Protein AF-A0A0B5ASV5-F1 (afdb_monomer_lite)

InterPro domains:
  IPR011004 Trimeric LpxA-like superfamily [SSF51161] (29-147)

Structure (mmCIF, N/CA/C/O backbone):
data_AF-A0A0B5ASV5-F1
#
_entry.id   AF-A0A0B5ASV5-F1
#
loop_
_atom_site.group_PDB
_atom_site.id
_atom_site.type_symbol
_atom_site.label_atom_id
_atom_site.label_alt_id
_atom_site.label_comp_id
_atom_site.label_asym_id
_atom_site.label_entity_id
_atom_site.label_seq_id
_atom_site.pdbx_PDB_ins_code
_atom_site.Cartn_x
_atom_site.Cartn_y
_atom_site.Cartn_z
_atom_site.occupancy
_atom_site.B_iso_or_equiv
_atom_site.auth_seq_id
_atom_site.auth_comp_id
_atom_site.auth_asym_id
_atom_site.auth_atom_id
_atom_site.pdbx_PDB_model_num
ATOM 1 N N . MET A 1 1 ? 16.468 15.995 -24.382 1.00 80.38 1 MET A N 1
ATOM 2 C CA . MET A 1 1 ? 17.627 15.089 -24.549 1.00 80.38 1 MET A CA 1
ATOM 3 C C . MET A 1 1 ? 17.228 13.724 -24.002 1.00 80.38 1 MET A C 1
ATOM 5 O O . MET A 1 1 ? 16.651 13.707 -22.920 1.00 80.38 1 MET A O 1
ATOM 9 N N . LYS A 1 2 ? 17.444 12.627 -24.742 1.00 93.19 2 LYS A N 1
ATOM 10 C CA . LYS A 1 2 ? 17.124 11.269 -24.258 1.00 93.19 2 LYS A CA 1
ATOM 11 C C . LYS A 1 2 ? 18.057 10.885 -23.096 1.00 93.19 2 LYS A C 1
ATOM 13 O O . LYS A 1 2 ? 19.179 11.387 -23.031 1.00 93.19 2 LYS A O 1
ATOM 18 N N . LYS A 1 3 ? 17.589 10.041 -22.172 1.00 96.31 3 LYS A N 1
ATOM 19 C CA . LYS A 1 3 ? 18.399 9.476 -21.076 1.00 96.31 3 LYS A CA 1
ATOM 20 C C . LYS A 1 3 ? 18.746 8.004 -21.289 1.00 96.31 3 LYS A C 1
ATOM 22 O O . LYS A 1 3 ? 19.754 7.554 -20.755 1.00 96.31 3 LYS A O 1
ATOM 27 N N . TYR A 1 4 ? 17.967 7.297 -22.105 1.00 98.25 4 TYR A N 1
ATOM 28 C CA . TYR A 1 4 ? 18.215 5.905 -22.463 1.00 98.25 4 TYR A CA 1
ATOM 29 C C . TYR A 1 4 ? 17.832 5.614 -23.920 1.00 98.25 4 TYR A C 1
ATOM 31 O O . TYR A 1 4 ? 17.105 6.390 -24.553 1.00 98.25 4 TYR A O 1
ATOM 39 N N . VAL A 1 5 ? 18.310 4.481 -24.433 1.00 98.25 5 VAL A N 1
ATOM 40 C CA . VAL A 1 5 ? 17.930 3.888 -25.723 1.00 98.25 5 VAL A CA 1
ATOM 41 C C . VAL A 1 5 ? 17.412 2.463 -25.529 1.00 98.25 5 VAL A C 1
ATOM 43 O O . VAL A 1 5 ? 17.704 1.822 -24.520 1.00 98.25 5 VAL A O 1
ATOM 46 N N . LEU A 1 6 ? 16.629 1.982 -26.493 1.00 98.44 6 LEU A N 1
ATOM 47 C CA . LEU A 1 6 ? 16.214 0.583 -26.577 1.00 98.44 6 LEU A CA 1
ATOM 48 C C . LEU A 1 6 ? 17.322 -0.217 -27.268 1.00 98.44 6 LEU A C 1
ATOM 50 O O . LEU A 1 6 ? 17.782 0.177 -28.339 1.00 98.44 6 LEU A O 1
ATOM 54 N N . THR A 1 7 ? 17.756 -1.315 -26.657 1.00 98.44 7 THR A N 1
ATOM 55 C CA . THR A 1 7 ? 18.823 -2.174 -27.196 1.00 98.44 7 THR A CA 1
ATOM 56 C C . THR A 1 7 ? 18.290 -3.155 -28.248 1.00 98.44 7 THR A C 1
ATOM 58 O O . THR A 1 7 ? 17.108 -3.141 -28.598 1.00 98.44 7 THR A O 1
ATOM 61 N N . GLU A 1 8 ? 19.145 -4.051 -28.744 1.00 97.81 8 GLU A N 1
ATOM 62 C CA . GLU A 1 8 ? 18.756 -5.220 -29.548 1.00 97.81 8 GLU A CA 1
ATOM 63 C C . GLU A 1 8 ? 18.333 -6.424 -28.692 1.00 97.81 8 GLU A C 1
ATOM 65 O O . GLU A 1 8 ? 17.722 -7.360 -29.206 1.00 97.81 8 GLU A O 1
ATOM 70 N N . ASN A 1 9 ? 18.567 -6.381 -27.377 1.00 98.38 9 ASN A N 1
ATOM 71 C CA . ASN A 1 9 ? 18.199 -7.465 -26.475 1.00 98.38 9 ASN A CA 1
ATOM 72 C C . ASN A 1 9 ? 16.675 -7.591 -26.411 1.00 98.38 9 ASN A C 1
ATOM 74 O O . ASN A 1 9 ? 15.949 -6.600 -26.265 1.00 98.38 9 ASN A O 1
ATOM 78 N N . ARG A 1 10 ? 16.180 -8.823 -26.543 1.00 97.75 10 ARG A N 1
ATOM 79 C CA . ARG A 1 10 ? 14.755 -9.157 -26.484 1.00 97.75 10 ARG A CA 1
ATOM 80 C C . ARG A 1 10 ? 14.531 -10.266 -25.472 1.00 97.75 10 ARG A C 1
ATOM 82 O O . ARG A 1 10 ? 15.328 -11.197 -25.385 1.00 97.75 10 ARG A O 1
ATOM 89 N N . LYS A 1 11 ? 13.418 -10.188 -24.754 1.00 96.06 11 LYS A N 1
ATOM 90 C CA . LYS A 1 11 ? 12.941 -11.251 -23.870 1.00 96.06 11 LYS A CA 1
ATOM 91 C C . LYS A 1 11 ? 11.463 -11.484 -24.145 1.00 96.06 11 LYS A C 1
ATOM 93 O O . LYS A 1 11 ? 10.702 -10.525 -24.235 1.00 96.06 11 LYS A O 1
ATOM 98 N N . VAL A 1 12 ? 11.074 -12.744 -24.312 1.00 95.06 12 VAL A N 1
ATOM 99 C CA . VAL A 1 12 ? 9.670 -13.140 -24.472 1.00 95.06 12 VAL A CA 1
ATOM 100 C C . VAL A 1 12 ? 9.187 -13.726 -23.156 1.00 95.06 12 VAL A C 1
ATOM 102 O O . VAL A 1 12 ? 9.905 -14.508 -22.536 1.00 95.06 12 VAL A O 1
ATOM 105 N N . MET A 1 13 ? 7.985 -13.352 -22.741 1.00 91.12 13 MET A N 1
ATOM 106 C CA . MET A 1 13 ? 7.328 -13.894 -21.554 1.00 91.12 13 MET A CA 1
ATOM 107 C C . MET A 1 13 ? 5.827 -14.033 -21.799 1.00 91.12 13 MET A C 1
ATOM 109 O O . MET A 1 13 ? 5.290 -13.372 -22.688 1.00 91.12 13 MET A O 1
ATOM 113 N N . ASP A 1 14 ? 5.161 -14.853 -20.999 1.00 90.00 14 ASP A N 1
ATOM 114 C CA . ASP A 1 14 ? 3.707 -14.981 -21.027 1.00 90.00 14 ASP A CA 1
ATOM 115 C C . ASP A 1 14 ? 3.083 -14.016 -20.006 1.00 90.00 14 ASP A C 1
ATOM 117 O O . ASP A 1 14 ? 3.556 -13.906 -18.872 1.00 90.00 14 ASP A O 1
ATOM 121 N N . ASP A 1 15 ? 2.041 -13.284 -20.407 1.00 84.31 15 ASP A N 1
ATOM 122 C CA . ASP A 1 15 ? 1.247 -12.471 -19.483 1.00 84.31 15 ASP A CA 1
ATOM 123 C C . ASP A 1 15 ? 0.263 -13.327 -18.663 1.00 84.31 15 ASP A C 1
ATOM 125 O O . ASP A 1 15 ? 0.170 -14.546 -18.832 1.00 84.31 15 ASP A O 1
ATOM 129 N N . LYS A 1 16 ? -0.501 -12.692 -17.761 1.00 79.31 16 LYS A N 1
ATOM 130 C CA . LYS A 1 16 ? -1.458 -13.397 -16.886 1.00 79.31 16 LYS A CA 1
ATOM 131 C C . LYS A 1 16 ? -2.569 -14.145 -17.638 1.00 79.31 16 LYS A C 1
ATOM 133 O O . LYS A 1 16 ? -3.234 -14.985 -17.039 1.00 79.31 16 LYS A O 1
ATOM 138 N N . TYR A 1 17 ? -2.759 -13.864 -18.926 1.00 84.50 17 TYR A N 1
ATOM 139 C CA . TYR A 1 17 ? -3.737 -14.516 -19.796 1.00 84.50 17 TYR A CA 1
ATOM 140 C C . TYR A 1 17 ? -3.097 -15.549 -20.740 1.00 84.50 17 TYR A C 1
ATOM 142 O O . TYR A 1 17 ? -3.788 -16.116 -21.583 1.00 84.50 17 TYR A O 1
ATOM 150 N N . GLY A 1 18 ? -1.788 -15.799 -20.616 1.00 87.94 18 GLY A N 1
ATOM 151 C CA . GLY A 1 18 ? -1.045 -16.714 -21.481 1.00 87.94 18 GLY A CA 1
ATOM 152 C C . GLY A 1 18 ? -0.684 -16.129 -22.849 1.00 87.94 18 GLY A C 1
ATOM 153 O O . GLY A 1 18 ? -0.296 -16.882 -23.744 1.00 87.94 18 GLY A O 1
ATOM 154 N N . ASN A 1 19 ? -0.806 -14.810 -23.049 1.00 90.19 19 ASN A N 1
ATOM 155 C CA . ASN A 1 19 ? -0.357 -14.181 -24.289 1.00 90.19 19 ASN A CA 1
ATOM 156 C C . ASN A 1 19 ? 1.139 -13.886 -24.224 1.00 90.19 19 ASN A C 1
ATOM 158 O O . ASN A 1 19 ? 1.640 -13.337 -23.242 1.00 90.19 19 ASN A O 1
ATOM 162 N N . LYS A 1 20 ? 1.843 -14.157 -25.323 1.00 93.88 20 LYS A N 1
ATOM 163 C CA . LYS A 1 20 ? 3.262 -13.821 -25.451 1.00 93.88 20 LYS A CA 1
ATOM 164 C C . LYS A 1 20 ? 3.458 -12.312 -25.580 1.00 93.88 20 LYS A C 1
ATOM 166 O O . LYS A 1 20 ? 2.938 -11.686 -26.503 1.00 93.88 20 LYS A O 1
ATOM 171 N N . ARG A 1 21 ? 4.289 -11.748 -24.710 1.00 93.25 21 ARG A N 1
ATOM 172 C CA . ARG A 1 21 ? 4.765 -10.361 -24.731 1.00 93.25 21 ARG A CA 1
ATOM 173 C C . ARG A 1 21 ? 6.255 -10.343 -25.051 1.00 93.25 21 ARG A C 1
ATOM 175 O O . ARG A 1 21 ? 7.002 -11.195 -24.578 1.00 93.25 21 ARG A O 1
ATOM 182 N N . THR A 1 22 ? 6.689 -9.375 -25.855 1.00 97.38 22 THR A N 1
ATOM 183 C CA . THR A 1 22 ? 8.110 -9.167 -26.175 1.00 97.38 22 THR A CA 1
ATOM 184 C C . THR A 1 22 ? 8.583 -7.881 -25.521 1.00 97.38 22 THR A C 1
ATOM 186 O O . THR A 1 22 ? 8.046 -6.815 -25.805 1.00 97.38 22 THR A O 1
ATOM 189 N N . LEU A 1 23 ? 9.599 -7.981 -24.670 1.00 98.12 23 LEU A N 1
ATOM 190 C CA . LEU A 1 23 ? 10.218 -6.850 -23.991 1.00 98.12 23 LEU A CA 1
ATOM 191 C C . LEU A 1 23 ? 11.592 -6.544 -24.582 1.00 98.12 23 LEU A C 1
ATOM 193 O O . LEU A 1 23 ? 12.291 -7.432 -25.078 1.00 98.12 23 LEU A O 1
ATOM 197 N N . ILE A 1 24 ? 11.981 -5.278 -24.489 1.00 98.62 24 ILE A N 1
ATOM 198 C CA . ILE A 1 24 ? 13.237 -4.722 -24.974 1.00 98.62 24 ILE A CA 1
ATOM 199 C C . ILE A 1 24 ? 14.002 -4.156 -23.782 1.00 98.62 24 ILE A C 1
ATOM 201 O O . ILE A 1 24 ? 13.444 -3.406 -22.981 1.00 98.62 24 ILE A O 1
ATOM 205 N N . GLN A 1 25 ? 15.280 -4.508 -23.662 1.00 98.69 25 GLN A N 1
ATOM 206 C CA . GLN A 1 25 ? 16.112 -3.991 -22.580 1.00 98.69 25 GLN A CA 1
ATOM 207 C C . GLN A 1 25 ? 16.512 -2.537 -22.850 1.00 98.69 25 GLN A C 1
ATOM 209 O O . GLN A 1 25 ? 16.863 -2.190 -23.987 1.00 98.69 25 GLN A O 1
ATOM 214 N N . VAL A 1 26 ? 16.496 -1.701 -21.813 1.00 98.62 26 VAL A N 1
ATOM 215 C CA . VAL A 1 26 ? 16.960 -0.308 -21.894 1.00 98.62 26 VAL A CA 1
ATOM 216 C C . VAL A 1 26 ? 18.454 -0.193 -21.594 1.00 98.62 26 VAL A C 1
ATOM 218 O O . VAL A 1 26 ? 19.008 -0.972 -20.823 1.00 98.62 26 VAL A O 1
ATOM 221 N N . GLN A 1 27 ? 19.105 0.813 -22.175 1.00 98.56 27 GLN A N 1
ATOM 222 C CA . GLN A 1 27 ? 20.489 1.172 -21.870 1.00 98.56 27 GLN A CA 1
ATOM 223 C C . GLN A 1 27 ? 20.614 2.680 -21.667 1.00 98.56 27 GLN A C 1
ATOM 225 O O . GLN A 1 27 ? 20.166 3.467 -22.506 1.00 98.56 27 GLN A O 1
ATOM 230 N N . ALA A 1 28 ? 21.228 3.094 -20.563 1.00 98.31 28 ALA A N 1
ATOM 231 C CA . ALA A 1 28 ? 21.465 4.500 -20.265 1.00 98.31 28 ALA A CA 1
ATOM 232 C C . ALA A 1 28 ? 22.467 5.108 -21.259 1.00 98.31 28 ALA A C 1
ATOM 234 O O . ALA A 1 28 ? 23.458 4.481 -21.621 1.00 98.31 28 ALA A O 1
ATOM 235 N N . ILE A 1 29 ? 22.247 6.357 -21.674 1.00 98.00 29 ILE A N 1
ATOM 236 C CA . ILE A 1 29 ? 23.165 7.089 -22.575 1.00 98.00 29 ILE A CA 1
ATOM 237 C C . ILE A 1 29 ? 23.830 8.300 -21.912 1.00 98.00 29 ILE A C 1
ATOM 239 O O . ILE A 1 29 ? 24.544 9.058 -22.565 1.00 98.00 29 ILE A O 1
ATOM 243 N N . LYS A 1 30 ? 23.585 8.507 -20.615 1.00 95.69 30 LYS A N 1
ATOM 244 C CA . LYS A 1 30 ? 24.207 9.552 -19.796 1.00 95.69 30 LYS A CA 1
ATOM 245 C C . LYS A 1 30 ? 24.229 9.128 -18.329 1.00 95.69 30 LYS A C 1
ATOM 247 O O . LYS A 1 30 ? 23.449 8.267 -17.934 1.00 95.69 30 LYS A O 1
ATOM 252 N N . ASN A 1 31 ? 25.060 9.794 -17.534 1.00 96.62 31 ASN A N 1
ATOM 253 C CA . ASN A 1 31 ? 25.129 9.569 -16.093 1.00 96.62 31 ASN A CA 1
ATOM 254 C C . ASN A 1 31 ? 24.005 10.324 -15.364 1.00 96.62 31 ASN A C 1
ATOM 256 O O . ASN A 1 31 ? 23.729 11.481 -15.697 1.00 96.62 31 ASN A O 1
ATOM 260 N N . PHE A 1 32 ? 23.384 9.704 -14.362 1.00 95.12 32 PHE A N 1
ATOM 261 C CA . PHE A 1 32 ? 22.424 10.346 -13.454 1.00 95.12 32 PHE A CA 1
ATOM 262 C C . PHE A 1 32 ? 22.299 9.560 -12.137 1.00 95.12 32 PHE A C 1
ATOM 264 O O . PHE A 1 32 ? 22.906 8.502 -11.984 1.00 95.12 32 PHE A O 1
ATOM 271 N N . LYS A 1 33 ? 21.548 10.095 -11.170 1.00 92.88 33 LYS A N 1
ATOM 272 C CA . LYS A 1 33 ? 21.252 9.426 -9.894 1.00 92.88 33 LYS A CA 1
ATOM 273 C C . LYS A 1 33 ? 19.767 9.088 -9.796 1.00 92.88 33 LYS A C 1
ATOM 275 O O . LYS A 1 33 ? 18.945 9.897 -10.224 1.00 92.88 33 LYS A O 1
ATOM 280 N N . THR A 1 34 ? 19.449 7.923 -9.246 1.00 87.94 34 THR A N 1
ATOM 281 C CA . THR A 1 34 ? 18.082 7.484 -8.923 1.00 87.94 34 THR A CA 1
ATOM 282 C C . THR A 1 34 ? 17.589 8.137 -7.626 1.00 87.94 34 THR A C 1
ATOM 284 O O . THR A 1 34 ? 18.387 8.721 -6.886 1.00 87.94 34 THR A O 1
ATOM 287 N N . SER A 1 35 ? 16.289 8.023 -7.325 1.00 77.44 35 SER A N 1
ATOM 288 C CA . SER A 1 35 ? 15.718 8.459 -6.038 1.00 77.44 35 SER A CA 1
ATOM 289 C C . SER A 1 35 ? 16.339 7.739 -4.835 1.00 77.44 35 SER A C 1
ATOM 291 O O . SER A 1 35 ? 16.547 8.364 -3.801 1.00 77.44 35 SER A O 1
ATOM 293 N N . SER A 1 36 ? 16.752 6.476 -4.992 1.00 77.56 36 SER A N 1
ATOM 294 C CA . SER A 1 36 ? 17.485 5.715 -3.964 1.00 77.56 36 SER A CA 1
ATOM 295 C C . SER A 1 36 ? 18.932 6.182 -3.734 1.00 77.56 36 SER A C 1
ATOM 297 O O . SER A 1 36 ? 19.624 5.668 -2.859 1.00 77.56 36 SER A O 1
ATOM 299 N N . GLY A 1 37 ? 19.432 7.140 -4.524 1.00 82.56 37 GLY A N 1
ATOM 300 C CA . GLY A 1 37 ? 20.815 7.620 -4.457 1.00 82.56 37 GLY A CA 1
ATOM 301 C C . GLY A 1 37 ? 21.819 6.790 -5.267 1.00 82.56 37 GLY A C 1
ATOM 302 O O . GLY A 1 37 ? 22.986 7.191 -5.376 1.00 82.56 37 GLY A O 1
ATOM 303 N N . SER A 1 38 ? 21.380 5.693 -5.891 1.00 86.38 38 SER A N 1
ATOM 304 C CA . SER A 1 38 ? 22.195 4.863 -6.782 1.00 86.38 38 SER A CA 1
ATOM 305 C C . SER A 1 38 ? 22.599 5.628 -8.046 1.00 86.38 38 SER A C 1
ATOM 307 O O . SER A 1 38 ? 21.838 6.418 -8.605 1.00 86.38 38 SER A O 1
ATOM 309 N N . SER A 1 39 ? 23.832 5.414 -8.508 1.00 93.38 39 SER A N 1
ATOM 310 C CA . SER A 1 39 ? 24.346 6.055 -9.725 1.00 93.38 39 SER A CA 1
ATOM 311 C C . SER A 1 39 ? 24.106 5.167 -10.942 1.00 93.38 39 SER A C 1
ATOM 313 O O . SER A 1 39 ? 24.529 4.015 -10.950 1.00 93.38 39 SER A O 1
ATOM 315 N N . VAL A 1 40 ? 23.480 5.723 -11.980 1.00 96.88 40 VAL A N 1
ATOM 316 C CA . VAL A 1 40 ? 23.340 5.088 -13.296 1.00 96.88 40 VAL A CA 1
ATOM 317 C C . VAL A 1 40 ? 24.374 5.694 -14.231 1.00 96.88 40 VAL A C 1
ATOM 319 O O . VAL A 1 40 ? 24.405 6.913 -14.416 1.00 96.88 40 VAL A O 1
ATOM 322 N N . SER A 1 41 ? 25.228 4.854 -14.811 1.00 97.25 41 SER A N 1
ATOM 323 C CA . SER A 1 41 ? 26.299 5.283 -15.719 1.00 97.25 41 SER A CA 1
ATOM 324 C C . SER A 1 41 ? 25.893 5.142 -17.185 1.00 97.25 41 SER A C 1
ATOM 326 O O . SER A 1 41 ? 25.131 4.253 -17.555 1.00 97.25 41 SER A O 1
ATOM 328 N N . ALA A 1 42 ? 26.430 5.990 -18.059 1.00 97.56 42 ALA A N 1
ATOM 329 C CA . ALA A 1 42 ? 26.276 5.836 -19.500 1.00 97.56 42 ALA A CA 1
ATOM 330 C C . ALA A 1 42 ? 26.794 4.457 -19.944 1.00 97.56 42 ALA A C 1
ATOM 332 O O . ALA A 1 42 ? 27.876 4.032 -19.544 1.00 97.56 42 ALA A O 1
ATOM 333 N N . GLY A 1 43 ? 26.011 3.759 -20.763 1.00 97.94 43 GLY A N 1
ATOM 334 C CA . GLY A 1 43 ? 26.267 2.385 -21.187 1.00 97.94 43 GLY A CA 1
ATOM 335 C C . GLY A 1 43 ? 25.708 1.313 -20.247 1.00 97.94 43 GLY A C 1
ATOM 336 O O . GLY A 1 43 ? 25.635 0.158 -20.664 1.00 97.94 43 GLY A O 1
ATOM 337 N N . GLN A 1 44 ? 25.269 1.664 -19.032 1.00 98.38 44 GLN A N 1
ATOM 338 C CA . GLN A 1 44 ? 24.675 0.713 -18.091 1.00 98.38 44 GLN A CA 1
ATOM 339 C C . GLN A 1 44 ? 23.336 0.188 -18.619 1.00 98.38 44 GLN A C 1
ATOM 341 O O . GLN A 1 44 ? 22.487 0.962 -19.077 1.00 98.38 44 GLN A O 1
ATOM 346 N N . LEU A 1 45 ? 23.160 -1.131 -18.555 1.00 98.56 45 LEU A N 1
ATOM 347 C CA . LEU A 1 45 ? 21.895 -1.779 -18.867 1.00 98.56 45 LEU A CA 1
ATOM 348 C C . LEU A 1 45 ? 20.901 -1.556 -17.722 1.00 98.56 45 LEU A C 1
ATOM 350 O O . LEU A 1 45 ? 21.270 -1.475 -16.554 1.00 98.56 45 LEU A O 1
ATOM 354 N N . GLY A 1 46 ? 19.632 -1.406 -18.076 1.00 98.25 46 GLY A N 1
ATOM 355 C CA . GLY A 1 46 ? 18.522 -1.412 -17.132 1.00 98.25 46 GLY A CA 1
ATOM 356 C C . GLY A 1 46 ? 17.591 -2.582 -17.416 1.00 98.25 46 GLY A C 1
ATOM 357 O O . GLY A 1 46 ? 17.973 -3.567 -18.057 1.00 98.25 46 GLY A O 1
ATOM 358 N N . GLY A 1 47 ? 16.358 -2.456 -16.944 1.00 98.38 47 GLY A N 1
ATOM 359 C CA . GLY A 1 47 ? 15.350 -3.500 -17.077 1.00 98.38 47 GLY A CA 1
ATOM 360 C C . GLY A 1 47 ? 14.669 -3.548 -18.435 1.00 98.38 47 GLY A C 1
ATOM 361 O O . GLY A 1 47 ? 15.135 -3.010 -19.445 1.00 98.38 47 GLY A O 1
ATOM 362 N N . TRP A 1 48 ? 13.537 -4.239 -18.447 1.00 98.62 48 TRP A N 1
ATOM 363 C CA . TRP A 1 48 ? 12.856 -4.677 -19.657 1.00 98.62 48 TRP A CA 1
ATOM 364 C C . TRP A 1 48 ? 11.518 -3.964 -19.810 1.00 98.62 48 TRP A C 1
ATOM 366 O O . TRP A 1 48 ? 10.671 -4.045 -18.920 1.00 98.62 48 TRP A O 1
ATOM 376 N N . ILE A 1 49 ? 11.315 -3.304 -20.952 1.00 98.62 49 ILE A N 1
ATOM 377 C CA . ILE A 1 49 ? 10.071 -2.591 -21.262 1.00 98.62 49 ILE A CA 1
ATOM 378 C C . ILE A 1 49 ? 9.412 -3.095 -22.546 1.00 98.62 49 ILE A C 1
ATOM 380 O O . ILE A 1 49 ? 10.103 -3.501 -23.475 1.00 98.62 49 ILE A O 1
ATOM 384 N N . GLU A 1 50 ? 8.081 -3.065 -22.631 1.00 97.94 50 GLU A N 1
ATOM 385 C CA . GLU A 1 50 ? 7.362 -3.450 -23.861 1.00 97.94 50 GLU A CA 1
ATOM 386 C C . GLU A 1 50 ? 7.449 -2.344 -24.926 1.00 97.94 50 GLU A C 1
ATOM 388 O O . GLU A 1 50 ? 7.613 -2.613 -26.116 1.00 97.94 50 GLU A O 1
ATOM 393 N N . ARG A 1 51 ? 7.365 -1.080 -24.498 1.00 97.25 51 ARG A N 1
ATOM 394 C CA . ARG A 1 51 ? 7.360 0.108 -25.365 1.00 97.25 51 ARG A CA 1
ATOM 395 C C . ARG A 1 51 ? 8.050 1.291 -24.684 1.00 97.25 51 ARG A C 1
ATOM 397 O O . ARG A 1 51 ? 8.046 1.393 -23.461 1.00 97.25 51 ARG A O 1
ATOM 404 N N . GLU A 1 52 ? 8.583 2.236 -25.469 1.00 97.19 52 GLU A N 1
ATOM 405 C CA . GLU A 1 52 ? 9.289 3.431 -24.946 1.00 97.19 52 GLU A CA 1
ATOM 406 C C . GLU A 1 52 ? 8.419 4.255 -23.974 1.00 97.19 52 GLU A C 1
ATOM 408 O O . GLU A 1 52 ? 8.942 4.932 -23.095 1.00 97.19 52 GLU A O 1
ATOM 413 N N . SER A 1 53 ? 7.086 4.169 -24.067 1.00 97.62 53 SER A N 1
ATOM 414 C CA . SER A 1 53 ? 6.189 4.855 -23.133 1.00 97.62 53 SER A CA 1
ATOM 415 C C . SER A 1 53 ? 6.131 4.242 -21.729 1.00 97.62 53 SER A C 1
ATOM 417 O O . SER A 1 53 ? 5.641 4.925 -20.838 1.00 97.62 53 SER A O 1
ATOM 419 N N . ASN A 1 54 ? 6.619 3.014 -21.494 1.00 98.56 54 ASN A N 1
ATOM 420 C CA . ASN A 1 54 ? 6.621 2.428 -20.145 1.00 98.56 54 ASN A CA 1
ATOM 421 C C . ASN A 1 54 ? 7.670 3.071 -19.220 1.00 98.56 54 ASN A C 1
ATOM 423 O O . ASN A 1 54 ? 7.527 3.016 -18.002 1.00 98.56 54 ASN A O 1
ATOM 427 N N . LEU A 1 55 ? 8.707 3.715 -19.772 1.00 98.56 55 LEU A N 1
ATOM 428 C CA . LEU A 1 55 ? 9.736 4.421 -19.006 1.00 98.56 55 LEU A CA 1
ATOM 429 C C . LEU A 1 55 ? 9.910 5.843 -19.544 1.00 98.56 55 LEU A C 1
ATOM 431 O O . LEU A 1 55 ? 10.400 6.058 -20.651 1.00 98.56 55 LEU A O 1
ATOM 435 N N . SER A 1 56 ? 9.561 6.853 -18.756 1.00 97.62 56 SER A N 1
ATOM 436 C CA . SER A 1 56 ? 9.671 8.248 -19.188 1.00 97.62 56 SER A CA 1
ATOM 437 C C . SER A 1 56 ? 11.116 8.634 -19.504 1.00 97.62 56 SER A C 1
ATOM 439 O O . SER A 1 56 ? 12.015 8.373 -18.715 1.00 97.62 56 SER A O 1
ATOM 441 N N . GLN A 1 57 ? 11.348 9.342 -20.611 1.00 97.12 57 GLN A N 1
ATOM 442 C CA . GLN A 1 57 ? 12.650 9.950 -20.936 1.00 97.12 57 GLN A CA 1
ATOM 443 C C . GLN A 1 57 ? 12.949 11.218 -20.109 1.00 97.12 57 GLN A C 1
ATOM 445 O O . GLN A 1 57 ? 14.077 11.715 -20.128 1.00 97.12 57 GLN A O 1
ATOM 450 N N . ARG A 1 58 ? 11.946 11.777 -19.415 1.00 95.25 58 ARG A N 1
ATOM 451 C CA . ARG A 1 58 ? 12.100 12.963 -18.558 1.00 95.25 58 ARG A CA 1
ATOM 452 C C . ARG A 1 58 ? 12.593 12.554 -17.170 1.00 95.25 58 ARG A C 1
ATOM 454 O O . ARG A 1 58 ? 12.319 11.437 -16.734 1.00 95.25 58 ARG A O 1
ATOM 461 N N . TRP A 1 59 ? 13.286 13.478 -16.500 1.00 94.38 59 TRP A N 1
ATOM 462 C CA . TRP A 1 59 ? 13.786 13.300 -15.130 1.00 94.38 59 TRP A CA 1
ATOM 463 C C . TRP A 1 59 ? 14.601 12.002 -14.956 1.00 94.38 59 TRP A C 1
ATOM 465 O O . TRP A 1 59 ? 15.179 11.502 -15.930 1.00 94.38 59 TRP A O 1
ATOM 475 N N . ASN A 1 60 ? 14.686 11.475 -13.735 1.00 95.81 60 ASN A N 1
ATOM 476 C CA . ASN A 1 60 ? 15.624 10.413 -13.370 1.00 95.81 60 ASN A CA 1
ATOM 477 C C . ASN A 1 60 ? 14.995 9.019 -13.229 1.00 95.81 60 ASN A C 1
ATOM 479 O O . ASN A 1 60 ? 15.688 8.102 -12.805 1.00 95.81 60 ASN A O 1
ATOM 483 N N . ALA A 1 61 ? 13.733 8.836 -13.635 1.00 97.12 61 ALA A N 1
ATOM 484 C CA . ALA A 1 61 ? 13.053 7.547 -13.547 1.00 97.12 61 ALA A CA 1
ATOM 485 C C . ALA A 1 61 ? 13.869 6.403 -14.167 1.00 97.12 61 ALA A C 1
ATOM 487 O O . ALA A 1 61 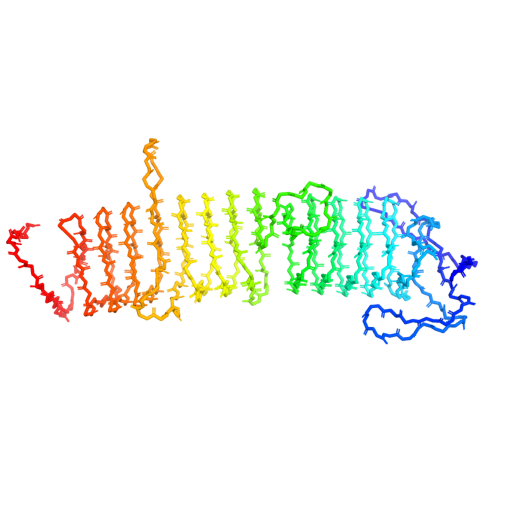? 14.390 6.558 -15.279 1.00 97.12 61 ALA A O 1
ATOM 488 N N . TRP A 1 62 ? 13.974 5.272 -13.481 1.00 98.31 62 TRP A N 1
ATOM 489 C CA . TRP A 1 62 ? 14.811 4.156 -13.917 1.00 98.31 62 TRP A CA 1
ATOM 490 C C . TRP A 1 62 ? 14.292 2.824 -13.386 1.00 98.31 62 TRP A C 1
ATOM 492 O O . TRP A 1 62 ? 13.656 2.778 -12.336 1.00 98.31 62 TRP A O 1
ATOM 502 N N . LEU A 1 63 ? 14.588 1.751 -14.115 1.00 98.44 63 LEU A N 1
ATOM 503 C CA . LEU A 1 63 ? 14.369 0.382 -13.668 1.00 98.44 63 LEU A CA 1
ATOM 504 C C . LEU A 1 63 ? 15.650 -0.437 -13.856 1.00 98.44 63 LEU A C 1
ATOM 506 O O . LEU A 1 63 ? 16.309 -0.317 -14.896 1.00 98.44 63 LEU A O 1
ATOM 510 N N . ASP A 1 64 ? 16.011 -1.233 -12.855 1.00 97.38 64 ASP A N 1
ATOM 511 C CA . ASP A 1 64 ? 17.223 -2.059 -12.855 1.00 97.38 64 ASP A CA 1
ATOM 512 C C . ASP A 1 64 ? 17.111 -3.292 -13.771 1.00 97.38 64 ASP A C 1
ATOM 514 O O . ASP A 1 64 ? 16.039 -3.611 -14.281 1.00 97.38 64 ASP A O 1
ATOM 518 N N . GLU A 1 65 ? 18.227 -3.991 -13.997 1.00 97.88 65 GLU A N 1
ATOM 519 C CA . GLU A 1 65 ? 18.316 -5.124 -14.936 1.00 97.88 65 GLU A CA 1
ATOM 520 C C . GLU A 1 65 ? 17.381 -6.302 -14.606 1.00 97.88 65 GLU A C 1
ATOM 522 O O . GLU A 1 65 ? 17.002 -7.063 -15.508 1.00 97.88 65 GLU A O 1
ATOM 527 N N . GLU A 1 66 ? 16.983 -6.434 -13.338 1.00 97.88 66 GLU A N 1
ATOM 528 C CA . GLU A 1 66 ? 16.075 -7.468 -12.839 1.00 97.88 66 GLU A CA 1
ATOM 529 C C . GLU A 1 66 ? 14.591 -7.047 -12.873 1.00 97.88 66 GLU A C 1
ATOM 531 O O . GLU A 1 66 ? 13.722 -7.854 -12.539 1.00 97.88 66 GLU A O 1
ATOM 536 N N . SER A 1 67 ? 14.280 -5.823 -13.314 1.00 98.38 67 SER A N 1
ATOM 537 C CA . SER A 1 67 ? 12.915 -5.287 -13.349 1.00 98.38 67 SER A CA 1
ATOM 538 C C . SER A 1 67 ? 12.227 -5.369 -14.713 1.00 98.38 67 SER A C 1
ATOM 540 O O . SER A 1 67 ? 12.850 -5.321 -15.781 1.00 98.38 67 SER A O 1
ATOM 542 N N . TYR A 1 68 ? 10.895 -5.421 -14.671 1.00 98.00 68 TYR A N 1
ATOM 543 C CA . TYR A 1 68 ? 10.015 -5.550 -15.832 1.00 98.00 68 TYR A CA 1
ATOM 544 C C . TYR A 1 68 ? 8.879 -4.526 -15.765 1.00 98.00 68 TYR A C 1
ATOM 546 O O . TYR A 1 68 ? 8.199 -4.427 -14.746 1.00 98.00 68 TYR A O 1
ATOM 554 N N . ALA A 1 69 ? 8.629 -3.808 -16.861 1.00 98.19 69 ALA A N 1
ATOM 555 C CA . ALA A 1 69 ? 7.483 -2.908 -16.991 1.00 98.19 69 ALA A CA 1
ATOM 556 C C . ALA A 1 69 ? 6.826 -3.063 -18.369 1.00 98.19 69 ALA A C 1
ATOM 558 O O . ALA A 1 69 ? 7.431 -2.780 -19.401 1.00 98.19 69 ALA A O 1
ATOM 559 N N . PHE A 1 70 ? 5.587 -3.540 -18.410 1.00 96.69 70 PHE A N 1
ATOM 560 C CA . PHE A 1 70 ? 4.895 -3.847 -19.663 1.00 96.69 70 PHE A CA 1
ATOM 561 C C . PHE A 1 70 ? 3.409 -3.495 -19.620 1.00 96.69 70 PHE A C 1
ATOM 563 O O . PHE A 1 70 ? 2.910 -3.005 -18.607 1.00 96.69 70 PHE A O 1
ATOM 570 N N . ASP A 1 71 ? 2.710 -3.708 -20.735 1.00 95.62 71 ASP A N 1
ATOM 571 C CA . ASP A 1 71 ? 1.307 -3.344 -20.911 1.00 95.62 71 ASP A CA 1
ATOM 572 C C . ASP A 1 71 ? 1.074 -1.826 -20.746 1.00 95.62 71 ASP A C 1
ATOM 574 O O . ASP A 1 71 ? 1.815 -1.026 -21.331 1.00 95.62 71 ASP A O 1
ATOM 578 N N . GLY A 1 72 ? 0.059 -1.403 -19.989 1.00 95.62 72 GLY A N 1
ATOM 579 C CA . GLY A 1 72 ? -0.234 0.004 -19.695 1.00 95.62 72 GLY A CA 1
ATOM 580 C C . GLY A 1 72 ? 0.652 0.642 -18.615 1.00 95.62 72 GLY A C 1
ATOM 581 O O . GLY A 1 72 ? 0.388 1.781 -18.233 1.00 95.62 72 GLY A O 1
ATOM 582 N N . SER A 1 73 ? 1.685 -0.055 -18.124 1.00 97.94 73 SER A N 1
ATOM 583 C CA . SER A 1 73 ? 2.538 0.450 -17.043 1.00 97.94 73 SER A CA 1
ATOM 584 C C . SER A 1 73 ? 3.328 1.714 -17.425 1.00 97.94 73 SER A C 1
ATOM 586 O O . SER A 1 73 ? 3.701 1.907 -18.584 1.00 97.94 73 SER A O 1
ATOM 588 N N . LEU A 1 74 ? 3.624 2.576 -16.451 1.00 98.50 74 LEU A N 1
ATOM 589 C CA . LEU A 1 74 ? 4.421 3.793 -16.621 1.00 98.50 74 LEU A CA 1
ATOM 590 C C . LEU A 1 74 ? 5.299 4.053 -15.393 1.00 98.50 74 LEU A C 1
ATOM 592 O O . LEU A 1 74 ? 4.793 4.170 -14.282 1.00 98.50 74 LEU A O 1
ATOM 596 N N . ILE A 1 75 ? 6.595 4.257 -15.620 1.00 98.62 75 ILE A N 1
ATOM 597 C CA . ILE A 1 75 ? 7.561 4.750 -14.632 1.00 98.62 75 ILE A CA 1
ATOM 598 C C . ILE A 1 75 ? 8.000 6.156 -15.062 1.00 98.62 75 ILE A C 1
ATOM 600 O O . ILE A 1 75 ? 8.541 6.340 -16.160 1.00 98.62 75 ILE A O 1
ATOM 604 N N . ALA A 1 76 ? 7.761 7.171 -14.233 1.00 97.81 76 ALA A N 1
ATOM 605 C CA . ALA A 1 76 ? 8.043 8.566 -14.569 1.00 97.81 76 ALA A CA 1
ATOM 606 C C . ALA A 1 76 ? 8.619 9.377 -13.398 1.00 97.81 76 ALA A C 1
ATOM 608 O O . ALA A 1 76 ? 8.763 8.885 -12.286 1.00 97.81 76 ALA A O 1
ATOM 609 N N . GLU A 1 77 ? 8.985 10.631 -13.688 1.00 95.94 77 GLU A N 1
ATOM 610 C CA . GLU A 1 77 ? 9.606 11.560 -12.730 1.00 95.94 77 GLU A CA 1
ATOM 611 C C . GLU A 1 77 ? 10.922 11.004 -12.168 1.00 95.94 77 GLU A C 1
ATOM 613 O O . GLU A 1 77 ? 11.824 10.735 -12.966 1.00 95.94 77 GLU A O 1
ATOM 618 N N . ASN A 1 78 ? 11.069 10.847 -10.854 1.00 95.62 78 ASN A N 1
ATOM 619 C CA . ASN A 1 78 ? 12.293 10.341 -10.228 1.00 95.62 78 ASN A CA 1
ATOM 620 C C . ASN A 1 78 ? 12.156 8.896 -9.729 1.00 95.62 78 ASN A C 1
ATOM 622 O O . ASN A 1 78 ? 13.091 8.395 -9.111 1.00 95.62 78 ASN A O 1
ATOM 626 N N . ALA A 1 79 ? 11.041 8.225 -10.029 1.00 97.12 79 ALA A N 1
ATOM 627 C CA . ALA A 1 79 ? 10.747 6.891 -9.527 1.00 97.12 79 ALA A CA 1
ATOM 628 C C . ALA A 1 79 ? 11.823 5.858 -9.897 1.00 97.12 79 ALA A C 1
ATOM 630 O O . ALA A 1 79 ? 12.255 5.774 -11.051 1.00 97.12 79 ALA A O 1
ATOM 631 N N . TYR A 1 80 ? 12.208 5.027 -8.934 1.00 98.00 80 TYR A N 1
ATOM 632 C CA . TYR A 1 80 ? 13.177 3.957 -9.132 1.00 98.00 80 TYR A CA 1
ATOM 633 C C . TYR A 1 80 ? 12.559 2.596 -8.819 1.00 98.00 80 TYR A C 1
ATOM 635 O O . TYR A 1 80 ? 11.886 2.422 -7.805 1.00 98.00 80 TYR A O 1
ATOM 643 N N . VAL A 1 81 ? 12.772 1.644 -9.722 1.00 98.50 81 VAL A N 1
ATOM 644 C CA . VAL A 1 81 ? 12.199 0.299 -9.660 1.00 98.50 81 VAL A CA 1
ATOM 645 C C . VAL A 1 81 ? 13.339 -0.714 -9.703 1.00 98.50 81 VAL A C 1
ATOM 647 O O . VAL A 1 81 ? 14.131 -0.723 -10.643 1.00 98.50 81 VAL A O 1
ATOM 650 N N . GLU A 1 82 ? 13.424 -1.554 -8.682 1.00 97.75 82 GLU A N 1
ATOM 651 C CA . GLU A 1 82 ? 14.485 -2.536 -8.495 1.00 97.75 82 GLU A CA 1
ATOM 652 C C . GLU A 1 82 ? 13.888 -3.925 -8.239 1.00 97.75 82 GLU A C 1
ATOM 654 O O . GLU A 1 82 ? 12.984 -4.083 -7.412 1.00 97.75 82 GLU A O 1
ATOM 659 N N . LYS A 1 83 ? 14.365 -4.943 -8.967 1.00 98.12 83 LYS A N 1
ATOM 660 C CA . LYS A 1 83 ? 13.924 -6.348 -8.863 1.00 98.12 83 LYS A CA 1
ATOM 661 C C . LYS A 1 83 ? 12.402 -6.539 -8.859 1.00 98.12 83 LYS A C 1
ATOM 663 O O . LYS A 1 83 ? 11.877 -7.400 -8.156 1.00 98.12 83 LYS A O 1
ATOM 668 N N . SER A 1 84 ? 11.670 -5.716 -9.605 1.00 98.44 84 SER A N 1
ATOM 669 C CA . SER A 1 84 ? 10.210 -5.615 -9.490 1.00 98.44 84 SER A CA 1
ATOM 670 C C . SER A 1 84 ? 9.494 -5.794 -10.828 1.00 98.44 84 SER A C 1
ATOM 672 O O . SER A 1 84 ? 10.062 -5.596 -11.901 1.00 98.44 84 SER A O 1
ATOM 674 N N . SER A 1 85 ? 8.219 -6.183 -10.778 1.00 97.81 85 SER A N 1
ATOM 675 C CA . SER A 1 85 ? 7.384 -6.403 -11.970 1.00 97.81 85 SER A CA 1
ATOM 676 C C . SER A 1 85 ? 6.146 -5.511 -11.959 1.00 97.81 85 SER A C 1
ATOM 678 O O . SER A 1 85 ? 5.343 -5.590 -11.030 1.00 97.81 85 SER A O 1
ATOM 680 N N . LEU A 1 86 ? 5.980 -4.705 -13.011 1.00 98.38 86 LEU A N 1
ATOM 681 C CA . LEU A 1 86 ? 4.880 -3.757 -13.200 1.00 98.38 86 LEU A CA 1
ATOM 682 C C . LEU A 1 86 ? 4.105 -4.078 -14.488 1.00 98.38 86 LEU A C 1
ATOM 684 O O . LEU A 1 86 ? 4.699 -4.148 -15.568 1.00 98.38 86 LEU A O 1
ATOM 688 N N . PHE A 1 87 ? 2.787 -4.250 -14.399 1.00 96.38 87 PHE A N 1
ATOM 689 C CA . PHE A 1 87 ? 1.941 -4.551 -15.564 1.00 96.38 87 PHE A CA 1
ATOM 690 C C . PHE A 1 87 ? 0.487 -4.114 -15.387 1.00 96.38 87 PHE A C 1
ATOM 692 O O . PHE A 1 87 ? 0.147 -3.518 -14.374 1.00 96.38 87 PHE A O 1
ATOM 699 N N . ASP A 1 88 ? -0.360 -4.361 -16.388 1.00 96.31 88 ASP A N 1
ATOM 700 C CA . ASP A 1 88 ? -1.700 -3.774 -16.505 1.00 96.31 88 ASP A CA 1
ATOM 701 C C . ASP A 1 88 ? -1.633 -2.230 -16.518 1.00 96.31 88 ASP A C 1
ATOM 703 O O . ASP A 1 88 ? -0.887 -1.661 -17.309 1.00 96.31 88 ASP A O 1
ATOM 707 N N . SER A 1 89 ? -2.388 -1.526 -15.670 1.00 97.00 89 SER A N 1
ATOM 708 C CA . SER A 1 89 ? -2.488 -0.056 -15.611 1.00 97.00 89 SER A CA 1
ATOM 709 C C . SER A 1 89 ? -1.720 0.541 -14.422 1.00 97.00 89 SER A C 1
ATOM 711 O O . SER A 1 89 ? -2.252 1.359 -13.671 1.00 97.00 89 SER A O 1
ATOM 713 N N . VAL A 1 90 ? -0.463 0.127 -14.236 1.00 98.44 90 VAL A N 1
ATOM 714 C CA . VAL A 1 90 ? 0.400 0.610 -13.143 1.00 98.44 90 VAL A CA 1
ATOM 715 C C . VAL A 1 90 ? 1.056 1.953 -13.469 1.00 98.44 90 VAL A C 1
ATOM 717 O O . VAL A 1 90 ? 1.639 2.124 -14.533 1.00 98.44 90 VAL A O 1
ATOM 720 N N . CYS A 1 91 ? 1.066 2.900 -12.536 1.00 98.31 91 CYS A N 1
ATOM 721 C CA . CYS A 1 91 ? 1.721 4.192 -12.718 1.00 98.31 91 CYS A CA 1
ATOM 722 C C . CYS A 1 91 ? 2.566 4.575 -11.497 1.00 98.31 91 CYS A C 1
ATOM 724 O O . CYS A 1 91 ? 2.020 4.889 -10.444 1.00 98.31 91 CYS A O 1
ATOM 726 N N . ILE A 1 92 ? 3.890 4.622 -11.658 1.00 98.00 92 ILE A N 1
ATOM 727 C CA . ILE A 1 92 ? 4.851 5.009 -10.616 1.00 98.00 92 ILE A CA 1
ATOM 728 C C . ILE A 1 92 ? 5.449 6.381 -10.952 1.00 98.00 92 ILE A C 1
ATOM 730 O O . ILE A 1 92 ? 5.994 6.578 -12.044 1.00 98.00 92 ILE A O 1
ATOM 734 N N . ARG A 1 93 ? 5.329 7.341 -10.030 1.00 95.50 93 ARG A N 1
ATOM 735 C CA . ARG A 1 93 ? 5.787 8.738 -10.164 1.00 95.50 93 ARG A CA 1
ATOM 736 C C . ARG A 1 93 ? 6.366 9.265 -8.844 1.00 95.50 93 ARG A C 1
ATOM 738 O O . ARG A 1 93 ? 6.486 8.516 -7.878 1.00 95.50 93 ARG A O 1
ATOM 745 N N . GLY A 1 94 ? 6.716 10.548 -8.793 1.00 92.19 94 GLY A N 1
ATOM 746 C CA . GLY A 1 94 ? 7.363 11.179 -7.648 1.00 92.19 94 GLY A CA 1
ATOM 747 C C . GLY A 1 94 ? 8.798 10.697 -7.450 1.00 92.19 94 GLY A C 1
ATOM 748 O O . GLY A 1 94 ? 9.469 10.286 -8.401 1.00 92.19 94 GLY A O 1
ATOM 749 N N . ASP A 1 95 ? 9.240 10.721 -6.197 1.00 91.31 95 ASP A N 1
ATOM 750 C CA . ASP A 1 95 ? 10.507 10.164 -5.719 1.00 91.31 95 ASP A CA 1
ATOM 751 C C . ASP A 1 95 ? 10.328 8.723 -5.196 1.00 91.31 95 ASP A C 1
ATOM 753 O O . ASP A 1 95 ? 11.076 8.273 -4.332 1.00 91.31 95 ASP A O 1
ATOM 757 N N . SER A 1 96 ? 9.335 7.992 -5.713 1.00 93.19 96 SER A N 1
ATOM 758 C CA . SER A 1 96 ? 8.992 6.653 -5.225 1.00 93.19 96 SER A CA 1
ATOM 759 C C . SER A 1 96 ? 10.106 5.622 -5.452 1.00 93.19 96 SER A C 1
ATOM 761 O O . SER A 1 96 ? 10.849 5.691 -6.439 1.00 93.19 96 SER A O 1
ATOM 763 N N . TYR A 1 97 ? 10.180 4.625 -4.574 1.00 95.50 97 TYR A N 1
ATOM 764 C CA . TYR A 1 97 ? 11.101 3.496 -4.661 1.00 95.50 97 TYR A CA 1
ATOM 765 C C . TYR A 1 97 ? 10.349 2.168 -4.528 1.00 95.50 97 TYR A C 1
ATOM 767 O O . TYR A 1 97 ? 9.618 1.952 -3.567 1.00 95.50 97 TYR A O 1
ATOM 775 N N . ILE A 1 98 ? 10.505 1.283 -5.514 1.00 97.62 98 ILE A N 1
ATOM 776 C CA . ILE A 1 98 ? 9.860 -0.034 -5.551 1.00 97.62 98 ILE A CA 1
ATOM 777 C C . ILE A 1 98 ? 10.951 -1.106 -5.576 1.00 97.62 98 ILE A C 1
ATOM 779 O O . ILE A 1 98 ? 11.739 -1.134 -6.518 1.00 97.62 98 ILE A O 1
ATOM 783 N N . TYR A 1 99 ? 10.982 -1.995 -4.585 1.00 96.75 99 TYR A N 1
ATOM 784 C CA . TYR A 1 99 ? 12.000 -3.036 -4.416 1.00 96.75 99 TYR A CA 1
ATOM 785 C C . TYR A 1 99 ? 11.372 -4.424 -4.247 1.00 96.75 99 TYR A C 1
ATOM 787 O O . TYR A 1 99 ? 10.472 -4.603 -3.424 1.00 96.75 99 TYR A O 1
ATOM 795 N N . GLU A 1 100 ? 11.842 -5.428 -4.994 1.00 97.50 100 GLU A N 1
ATOM 796 C CA . GLU A 1 100 ? 11.392 -6.834 -4.891 1.00 97.50 100 GLU A CA 1
ATOM 797 C C . GLU A 1 100 ? 9.855 -7.004 -4.848 1.00 97.50 100 GLU A C 1
ATOM 799 O O . GLU A 1 100 ? 9.323 -7.840 -4.118 1.00 97.50 100 GLU A O 1
ATOM 804 N N . SER A 1 101 ? 9.115 -6.185 -5.601 1.00 97.25 101 SER A N 1
ATOM 805 C CA . SER A 1 101 ? 7.656 -6.074 -5.492 1.00 97.25 101 SER A CA 1
ATOM 806 C C . SER A 1 101 ? 6.934 -6.342 -6.812 1.00 97.25 101 SER A C 1
ATOM 808 O O . SER A 1 101 ? 7.500 -6.261 -7.908 1.00 97.25 101 SER A O 1
ATOM 810 N N . LYS A 1 102 ? 5.642 -6.667 -6.716 1.00 97.81 102 LYS A N 1
ATOM 811 C CA . LYS A 1 102 ? 4.772 -6.922 -7.869 1.00 97.81 102 LYS A CA 1
ATOM 812 C C . LYS A 1 102 ? 3.560 -6.000 -7.832 1.00 97.81 102 LYS A C 1
ATOM 814 O O . LYS A 1 102 ? 2.729 -6.106 -6.937 1.00 97.81 102 LYS A O 1
ATOM 819 N N . LEU A 1 103 ? 3.457 -5.102 -8.803 1.00 98.06 103 LEU A N 1
ATOM 820 C CA . LEU A 1 103 ? 2.363 -4.137 -8.893 1.00 98.06 103 LEU A CA 1
ATOM 821 C C . LEU A 1 103 ? 1.573 -4.410 -10.174 1.00 98.06 103 LEU A C 1
ATOM 823 O O . LEU A 1 103 ? 2.174 -4.597 -11.236 1.00 98.06 103 LEU A O 1
ATOM 827 N N . PHE A 1 104 ? 0.244 -4.460 -10.076 1.00 96.44 104 PHE A N 1
ATOM 828 C CA . PHE A 1 104 ? -0.631 -4.773 -11.211 1.00 96.44 104 PHE A CA 1
ATOM 829 C C . PHE A 1 104 ? -2.054 -4.211 -11.063 1.00 96.44 104 PHE A C 1
ATOM 831 O O . PHE A 1 104 ? -2.322 -3.427 -10.152 1.00 96.44 104 PHE A O 1
ATOM 838 N N . ASP A 1 105 ? -2.946 -4.555 -11.997 1.00 95.62 105 ASP A N 1
ATOM 839 C CA . ASP A 1 105 ? -4.278 -3.965 -12.179 1.00 95.62 105 ASP A CA 1
ATOM 840 C C . ASP A 1 105 ? -4.239 -2.426 -12.301 1.00 95.62 105 ASP A C 1
ATOM 842 O O . ASP A 1 105 ? -3.578 -1.907 -13.197 1.00 95.62 105 ASP A O 1
ATOM 846 N N . SER A 1 106 ? -4.951 -1.671 -11.461 1.00 92.62 106 SER A N 1
ATOM 847 C CA . SER A 1 106 ? -4.990 -0.201 -11.474 1.00 92.62 106 SER A CA 1
ATOM 848 C C . SER A 1 106 ? -4.265 0.354 -10.249 1.00 92.62 106 SER A C 1
ATOM 850 O O . SER A 1 106 ? -4.889 0.856 -9.315 1.00 92.62 106 SER A O 1
ATOM 852 N N . THR A 1 107 ? -2.934 0.247 -10.258 1.00 94.94 107 THR A N 1
ATOM 853 C CA . THR A 1 107 ? -2.085 0.676 -9.138 1.00 94.94 107 THR A CA 1
ATOM 854 C C . THR A 1 107 ? -1.336 1.971 -9.454 1.00 94.94 107 THR A C 1
ATOM 856 O O . THR A 1 107 ? -0.600 2.053 -10.434 1.00 94.94 107 THR A O 1
ATOM 859 N N . ILE A 1 108 ? -1.455 2.978 -8.597 1.00 94.88 108 ILE A N 1
ATOM 860 C CA . ILE A 1 108 ? -0.748 4.256 -8.693 1.00 94.88 108 ILE A CA 1
ATOM 861 C C . ILE A 1 108 ? 0.146 4.408 -7.461 1.00 94.88 108 ILE A C 1
ATOM 863 O O . ILE A 1 108 ? -0.329 4.246 -6.345 1.00 94.88 108 ILE A O 1
ATOM 867 N N . VAL A 1 109 ? 1.423 4.739 -7.644 1.00 94.12 109 VAL A N 1
ATOM 868 C CA . VAL A 1 109 ? 2.350 5.064 -6.548 1.00 94.12 109 VAL A CA 1
ATOM 869 C C . VAL A 1 109 ? 3.025 6.402 -6.852 1.00 94.12 109 VAL A C 1
ATOM 871 O O . VAL A 1 109 ? 3.655 6.556 -7.900 1.00 94.12 109 VAL A O 1
ATOM 874 N N . THR A 1 110 ? 2.865 7.389 -5.972 1.00 90.00 110 THR A N 1
ATOM 875 C CA . THR A 1 110 ? 3.374 8.763 -6.118 1.00 90.00 110 THR A CA 1
ATOM 876 C C . THR A 1 110 ? 4.004 9.275 -4.819 1.00 90.00 110 THR A C 1
ATOM 878 O O . THR A 1 110 ? 4.076 8.562 -3.817 1.00 90.00 110 THR A O 1
ATOM 881 N N . GLY A 1 111 ? 4.465 10.529 -4.823 1.00 84.44 111 GLY A N 1
ATOM 882 C CA . GLY A 1 111 ? 5.097 11.152 -3.661 1.00 84.44 111 GLY A CA 1
ATOM 883 C C . GLY A 1 111 ? 6.484 10.574 -3.372 1.00 84.44 111 GLY A C 1
ATOM 884 O O . GLY A 1 111 ? 7.240 10.270 -4.294 1.00 84.44 111 GLY A O 1
ATOM 885 N N . GLN A 1 112 ? 6.813 10.436 -2.092 1.00 82.75 112 GLN A N 1
ATOM 886 C CA . GLN A 1 112 ? 8.002 9.771 -1.556 1.00 82.75 112 GLN A CA 1
ATOM 887 C C . GLN A 1 112 ? 7.611 8.401 -0.979 1.00 82.75 112 GLN A C 1
ATOM 889 O O . GLN A 1 112 ? 7.818 8.131 0.204 1.00 82.75 112 GLN A O 1
ATOM 894 N N . SER A 1 113 ? 6.970 7.568 -1.806 1.00 85.19 113 SER A N 1
ATOM 895 C CA . SER A 1 113 ? 6.488 6.247 -1.394 1.00 85.19 113 SER A CA 1
ATOM 896 C C . SER A 1 113 ? 7.543 5.156 -1.587 1.00 85.19 113 SER A C 1
ATOM 898 O O . SER A 1 113 ? 8.174 5.079 -2.639 1.00 85.19 113 SER A O 1
ATOM 900 N N . GLU A 1 114 ? 7.681 4.263 -0.616 1.00 87.81 114 GLU A N 1
ATOM 901 C CA . GLU A 1 114 ? 8.580 3.110 -0.634 1.00 87.81 114 GLU A CA 1
ATOM 902 C C . GLU A 1 114 ? 7.770 1.810 -0.547 1.00 87.81 114 GLU A C 1
ATOM 904 O O . GLU A 1 114 ? 6.959 1.632 0.360 1.00 87.81 114 GLU A O 1
ATOM 909 N N . VAL A 1 115 ? 7.954 0.903 -1.507 1.00 89.88 115 VAL A N 1
ATOM 910 C CA . VAL A 1 115 ? 7.261 -0.391 -1.559 1.00 89.88 115 VAL A CA 1
ATOM 911 C C . VAL A 1 115 ? 8.297 -1.501 -1.677 1.00 89.88 115 VAL A C 1
ATOM 913 O O . VAL A 1 115 ? 8.939 -1.639 -2.715 1.00 89.88 115 VAL A O 1
ATOM 916 N N . GLU A 1 116 ? 8.434 -2.321 -0.640 1.00 88.06 116 GLU A N 1
ATOM 917 C CA . GLU A 1 116 ? 9.418 -3.398 -0.573 1.00 88.06 116 GLU A CA 1
ATOM 918 C C . GLU A 1 116 ? 8.767 -4.765 -0.361 1.00 88.06 116 GLU A C 1
ATOM 920 O O . GLU A 1 116 ? 7.931 -4.940 0.530 1.00 88.06 116 GLU A O 1
ATOM 925 N N . LYS A 1 117 ? 9.196 -5.778 -1.122 1.00 86.62 117 LYS A N 1
ATOM 926 C CA . LYS A 1 117 ? 8.791 -7.185 -0.933 1.00 86.62 117 LYS A CA 1
ATOM 927 C C . LYS A 1 117 ? 7.270 -7.378 -0.864 1.00 86.62 117 LYS A C 1
ATOM 929 O O . LYS A 1 117 ? 6.784 -8.191 -0.080 1.00 86.62 117 LYS A O 1
ATOM 934 N N . SER A 1 118 ? 6.520 -6.596 -1.638 1.00 85.38 118 SER A N 1
ATOM 935 C CA . SER A 1 118 ? 5.068 -6.444 -1.493 1.00 85.38 118 SER A CA 1
ATOM 936 C C . SER A 1 118 ? 4.316 -6.671 -2.806 1.00 85.38 118 SER A C 1
ATOM 938 O O . SER A 1 118 ? 4.895 -6.629 -3.896 1.00 85.38 118 SER A O 1
ATOM 940 N N . GLN A 1 119 ? 3.005 -6.903 -2.712 1.00 89.88 119 GLN A N 1
ATOM 941 C CA . GLN A 1 119 ? 2.104 -6.934 -3.865 1.00 89.88 119 GLN A CA 1
ATOM 942 C C . GLN A 1 119 ? 1.033 -5.857 -3.736 1.00 89.88 119 GLN A C 1
ATOM 944 O O . GLN A 1 119 ? 0.324 -5.829 -2.736 1.00 89.88 119 GLN A O 1
ATOM 949 N N . LEU A 1 120 ? 0.887 -4.999 -4.745 1.00 90.00 120 LEU A N 1
ATOM 950 C CA . LEU A 1 120 ? -0.210 -4.026 -4.822 1.00 90.00 120 LEU A CA 1
ATOM 951 C C . LEU A 1 120 ? -1.037 -4.314 -6.076 1.00 90.00 120 LEU A C 1
ATOM 953 O O . LEU A 1 120 ? -0.481 -4.462 -7.168 1.00 90.00 120 LEU A O 1
ATOM 957 N N . TYR A 1 121 ? -2.353 -4.405 -5.919 1.00 87.81 121 TYR A N 1
ATOM 958 C CA . TYR A 1 121 ? -3.268 -4.753 -7.006 1.00 87.81 121 TYR A CA 1
ATOM 959 C C . TYR A 1 121 ? -4.679 -4.193 -6.790 1.00 87.81 121 TYR A C 1
ATOM 961 O O . TYR A 1 121 ? -4.920 -3.429 -5.852 1.00 87.81 121 TYR A O 1
ATOM 969 N N . GLY A 1 122 ? -5.617 -4.498 -7.688 1.00 83.00 122 GLY A N 1
ATOM 970 C CA . GLY A 1 122 ? -6.922 -3.835 -7.712 1.00 83.00 122 GLY A CA 1
ATOM 971 C C . GLY A 1 122 ? -6.819 -2.330 -8.001 1.00 83.00 122 GLY A C 1
ATOM 972 O O . GLY A 1 122 ? -5.941 -1.894 -8.743 1.00 83.00 122 GLY A O 1
ATOM 973 N N . GLN A 1 123 ? -7.729 -1.537 -7.433 1.00 79.88 123 GLN A N 1
ATOM 974 C CA . GLN A 1 123 ? -7.744 -0.068 -7.500 1.00 79.88 123 GLN A CA 1
ATOM 975 C C . GLN A 1 123 ? -6.912 0.537 -6.356 1.00 79.88 123 GLN A C 1
ATOM 977 O O . GLN A 1 123 ? -7.467 1.053 -5.386 1.00 79.88 123 GLN A O 1
ATOM 982 N N . THR A 1 124 ? -5.582 0.429 -6.435 1.00 80.81 124 THR A N 1
ATOM 983 C CA . THR A 1 124 ? -4.675 0.866 -5.359 1.00 80.81 124 THR A CA 1
ATOM 984 C C . THR A 1 124 ? -3.984 2.192 -5.691 1.00 80.81 124 THR A C 1
ATOM 986 O O . THR A 1 124 ? -3.443 2.368 -6.773 1.00 80.81 124 THR A O 1
ATOM 989 N N . VAL A 1 125 ? -3.953 3.140 -4.760 1.00 84.38 125 VAL A N 1
ATOM 990 C CA . VAL A 1 125 ? -3.252 4.424 -4.870 1.00 84.38 125 VAL A CA 1
ATOM 991 C C . VAL A 1 125 ? -2.407 4.612 -3.619 1.00 84.38 125 VAL A C 1
ATOM 993 O O . VAL A 1 125 ? -2.953 4.606 -2.528 1.00 84.38 125 VAL A O 1
ATOM 996 N N . LEU A 1 126 ? -1.102 4.815 -3.760 1.00 84.38 126 LEU A N 1
ATOM 997 C CA . LEU A 1 126 ? -0.214 5.275 -2.697 1.00 84.38 126 LEU A CA 1
ATOM 998 C C . LEU A 1 126 ? 0.366 6.633 -3.083 1.00 84.38 126 LEU A C 1
ATOM 1000 O O . LEU A 1 126 ? 0.799 6.818 -4.217 1.00 84.38 126 LEU A O 1
ATOM 1004 N N . GLY A 1 127 ? 0.384 7.576 -2.154 1.00 79.06 127 GLY A N 1
ATOM 1005 C CA . GLY A 1 127 ? 0.897 8.925 -2.355 1.00 79.06 127 GLY A CA 1
ATOM 1006 C C . GLY A 1 127 ? 1.474 9.495 -1.066 1.00 79.06 127 GLY A C 1
ATOM 1007 O O . GLY A 1 127 ? 1.302 8.923 0.011 1.00 79.06 127 GLY A O 1
ATOM 1008 N N . GLY A 1 128 ? 2.151 10.638 -1.169 1.00 71.06 128 GLY A N 1
ATOM 1009 C CA . GLY A 1 128 ? 2.808 11.261 -0.020 1.00 71.06 128 GLY A CA 1
ATOM 1010 C C . GLY A 1 128 ? 4.013 10.486 0.488 1.00 71.06 128 GLY A C 1
ATOM 1011 O O . GLY A 1 128 ? 4.806 9.995 -0.305 1.00 71.06 128 GLY A O 1
ATOM 1012 N N . TYR A 1 129 ? 4.160 10.408 1.809 1.00 67.75 129 TYR A N 1
ATOM 1013 C CA . TYR A 1 129 ? 5.252 9.712 2.492 1.00 67.75 129 TYR A CA 1
ATOM 1014 C C . TYR A 1 129 ? 4.768 8.350 2.999 1.00 67.75 129 TYR A C 1
ATOM 1016 O O . TYR A 1 129 ? 4.427 8.208 4.170 1.00 67.75 129 TYR A O 1
ATOM 1024 N N . CYS A 1 130 ? 4.687 7.353 2.119 1.00 69.00 130 CYS A N 1
ATOM 1025 C CA . CYS A 1 130 ? 4.144 6.033 2.452 1.00 69.00 130 CYS A CA 1
ATOM 1026 C C . CYS A 1 130 ? 5.238 4.956 2.426 1.00 69.00 130 CYS A C 1
ATOM 1028 O O . CYS A 1 130 ? 6.062 4.958 1.522 1.00 69.00 130 CYS A O 1
ATOM 1030 N N . SER A 1 131 ? 5.241 4.015 3.375 1.00 73.81 131 SER A N 1
ATOM 1031 C CA . SER A 1 131 ? 6.132 2.845 3.348 1.00 73.81 131 SER A CA 1
ATOM 1032 C C . SER A 1 131 ? 5.313 1.560 3.471 1.00 73.81 131 SER A C 1
ATOM 1034 O O . SER A 1 131 ? 4.499 1.421 4.384 1.00 73.81 131 SER A O 1
ATOM 1036 N N . VAL A 1 132 ? 5.506 0.630 2.535 1.00 75.94 132 VAL A N 1
ATOM 1037 C CA . VAL A 1 132 ? 4.811 -0.660 2.459 1.00 75.94 132 VAL A CA 1
ATOM 1038 C C . VAL A 1 132 ? 5.849 -1.765 2.345 1.00 75.94 132 VAL A C 1
ATOM 1040 O O . VAL A 1 132 ? 6.508 -1.896 1.320 1.00 75.94 132 VAL A O 1
ATOM 1043 N N . VAL A 1 133 ? 5.982 -2.588 3.383 1.00 74.62 133 VAL A N 1
ATOM 1044 C CA . VAL A 1 133 ? 7.002 -3.644 3.449 1.00 74.62 133 VAL A CA 1
ATOM 1045 C C . VAL A 1 133 ? 6.337 -4.995 3.705 1.00 74.62 133 VAL A C 1
ATOM 1047 O O . VAL A 1 133 ? 5.479 -5.106 4.582 1.00 74.62 133 VAL A O 1
ATOM 1050 N N . GLN A 1 134 ? 6.720 -6.030 2.949 1.00 71.75 134 GLN A N 1
ATOM 1051 C CA . GLN A 1 134 ? 6.244 -7.416 3.116 1.00 71.75 134 GLN A CA 1
ATOM 1052 C C . GLN A 1 134 ? 4.710 -7.549 3.218 1.00 71.75 134 GLN A C 1
ATOM 1054 O O . GLN A 1 134 ? 4.188 -8.244 4.094 1.00 71.75 134 GLN A O 1
ATOM 1059 N N . SER A 1 135 ? 3.978 -6.847 2.349 1.00 72.62 135 SER A N 1
ATOM 1060 C CA . SER A 1 135 ? 2.524 -6.685 2.461 1.00 72.62 135 SER A CA 1
ATOM 1061 C C . SER A 1 135 ? 1.789 -6.917 1.138 1.00 72.62 135 SER A C 1
ATOM 1063 O O . SER A 1 135 ? 2.352 -6.754 0.059 1.00 72.62 135 SER A O 1
ATOM 1065 N N . ASN A 1 136 ? 0.508 -7.288 1.223 1.00 74.12 136 ASN A N 1
ATOM 1066 C CA . ASN A 1 136 ? -0.371 -7.472 0.067 1.00 74.12 136 ASN A CA 1
ATOM 1067 C C . ASN A 1 136 ? -1.525 -6.466 0.159 1.00 74.12 136 ASN A C 1
ATOM 1069 O O . ASN A 1 136 ? -2.436 -6.640 0.965 1.00 74.12 136 ASN A O 1
ATOM 1073 N N . LEU A 1 137 ? -1.481 -5.423 -0.663 1.00 75.75 137 LEU A N 1
ATOM 1074 C CA . LEU A 1 137 ? -2.461 -4.344 -0.693 1.00 75.75 137 LEU A CA 1
ATOM 1075 C C . LEU A 1 137 ? -3.372 -4.484 -1.914 1.00 75.75 137 LEU A C 1
ATOM 1077 O O . LEU A 1 137 ? -2.899 -4.618 -3.040 1.00 75.75 137 LEU A O 1
ATOM 1081 N N . THR A 1 138 ? -4.684 -4.428 -1.700 1.00 77.94 138 THR A N 1
ATOM 1082 C CA . THR A 1 138 ? -5.666 -4.432 -2.788 1.00 77.94 138 THR A CA 1
ATOM 1083 C C . THR A 1 138 ? -6.772 -3.435 -2.528 1.00 77.94 138 THR A C 1
ATOM 1085 O O . THR A 1 138 ? -7.308 -3.386 -1.424 1.00 77.94 138 THR A O 1
ATOM 1088 N N . ASN A 1 139 ? -7.131 -2.667 -3.558 1.00 64.38 139 ASN A N 1
ATOM 1089 C CA . ASN A 1 139 ? -8.133 -1.602 -3.465 1.00 64.38 139 ASN A CA 1
ATOM 1090 C C . ASN A 1 139 ? -7.835 -0.600 -2.327 1.00 64.38 139 ASN A C 1
ATOM 1092 O O . ASN A 1 139 ? -8.747 -0.147 -1.647 1.00 64.38 139 ASN A O 1
ATOM 1096 N N . VAL A 1 140 ? -6.553 -0.295 -2.084 1.00 71.06 140 VAL A N 1
ATOM 1097 C CA . VAL A 1 140 ? -6.115 0.613 -1.008 1.00 71.06 140 VAL A CA 1
ATOM 1098 C C . VAL A 1 140 ? -5.907 2.007 -1.572 1.00 71.06 140 VAL A C 1
ATOM 1100 O O . VAL A 1 140 ? -5.169 2.157 -2.534 1.00 71.06 140 VAL A O 1
ATOM 1103 N N . GLN A 1 141 ? -6.441 3.049 -0.944 1.00 65.69 141 GLN A N 1
ATOM 1104 C CA . GLN A 1 141 ? -6.080 4.428 -1.281 1.00 65.69 141 GLN A CA 1
ATOM 1105 C C . GLN A 1 141 ? -5.366 5.082 -0.093 1.00 65.69 141 GLN A C 1
ATOM 1107 O O . GLN A 1 141 ? -5.882 5.113 1.010 1.00 65.69 141 GLN A O 1
ATOM 1112 N N . VAL A 1 142 ? -4.157 5.586 -0.319 1.00 69.94 142 VAL A N 1
ATOM 1113 C CA . VAL A 1 142 ? -3.359 6.427 0.573 1.00 69.94 142 VAL A CA 1
ATOM 1114 C C . VAL A 1 142 ? -3.043 7.676 -0.223 1.00 69.94 142 VAL A C 1
ATOM 1116 O O . VAL A 1 142 ? -2.287 7.633 -1.191 1.00 69.94 142 VAL A O 1
ATOM 1119 N N . LYS A 1 143 ? -3.661 8.794 0.144 1.00 61.03 143 LYS A N 1
ATOM 1120 C CA . LYS A 1 143 ? -3.478 10.077 -0.534 1.00 61.03 143 LYS A CA 1
ATOM 1121 C C . LYS A 1 143 ? -3.026 11.104 0.488 1.00 61.03 143 LYS A C 1
ATOM 1123 O O . LYS A 1 143 ? -3.585 11.157 1.574 1.00 61.03 143 LYS A O 1
ATOM 1128 N N . THR A 1 144 ? -2.074 11.948 0.112 1.00 53.84 144 THR A N 1
ATOM 1129 C CA . THR A 1 144 ? -1.734 13.165 0.855 1.00 53.84 144 THR A CA 1
ATOM 1130 C C . THR A 1 144 ? -2.007 14.376 -0.033 1.00 53.84 144 THR A C 1
ATOM 1132 O O . THR A 1 144 ? -1.846 14.333 -1.253 1.00 53.84 144 THR A O 1
ATOM 1135 N N . GLY A 1 145 ? -2.462 15.469 0.565 1.00 45.59 145 GLY A N 1
ATOM 1136 C CA . GLY A 1 145 ? -3.180 16.570 -0.080 1.00 45.59 145 GLY A CA 1
ATOM 1137 C C . GLY A 1 145 ? -2.379 17.499 -0.992 1.00 45.59 145 GLY A C 1
ATOM 1138 O O . GLY A 1 145 ? -2.892 18.563 -1.333 1.00 45.59 145 GLY A O 1
ATOM 1139 N N . SER A 1 146 ? -1.151 17.153 -1.380 1.00 46.06 146 SER A N 1
ATOM 1140 C CA . SER A 1 146 ? -0.303 17.994 -2.235 1.00 46.06 146 SER A CA 1
ATOM 1141 C C . SER A 1 146 ? -0.333 17.636 -3.724 1.00 46.06 146 SER A C 1
ATOM 1143 O O . SER A 1 146 ? -0.020 18.501 -4.540 1.00 46.06 146 SER A O 1
ATOM 1145 N N . ASP A 1 147 ? -0.724 16.410 -4.092 1.00 44.06 147 ASP A N 1
ATOM 1146 C CA . ASP A 1 147 ? -0.352 15.844 -5.403 1.00 44.06 147 ASP A CA 1
ATOM 1147 C C . ASP A 1 147 ? -1.480 15.834 -6.458 1.00 44.06 147 ASP A C 1
ATOM 1149 O O . ASP A 1 147 ? -1.239 15.459 -7.605 1.00 44.06 147 ASP A O 1
ATOM 1153 N N . PHE A 1 148 ? -2.700 16.277 -6.124 1.00 46.66 148 PHE A N 1
ATOM 1154 C CA . PHE A 1 148 ? -3.842 16.295 -7.053 1.00 46.66 148 PHE A CA 1
ATOM 1155 C C . PHE A 1 148 ? -4.561 17.656 -7.072 1.00 46.66 148 PHE A C 1
ATOM 1157 O O . PHE A 1 148 ? -4.641 18.349 -6.061 1.00 46.66 148 PHE A O 1
ATOM 1164 N N . GLU A 1 149 ? -5.060 18.055 -8.250 1.00 43.28 149 GLU A N 1
ATOM 1165 C CA . GLU A 1 149 ? -5.605 19.397 -8.542 1.00 43.28 149 GLU A CA 1
ATOM 1166 C C . GLU A 1 149 ? -6.841 19.791 -7.702 1.00 43.28 149 GLU A C 1
ATOM 1168 O O . GLU A 1 149 ? -7.135 20.983 -7.588 1.00 43.28 149 GLU A O 1
ATOM 1173 N N . ASP A 1 150 ? -7.489 18.845 -7.015 1.00 42.88 150 ASP A N 1
ATOM 1174 C CA . ASP A 1 150 ? -8.547 19.116 -6.032 1.00 42.88 150 ASP A CA 1
ATOM 1175 C C . ASP A 1 150 ? -7.971 19.420 -4.638 1.00 42.88 150 ASP A C 1
ATOM 1177 O O . ASP A 1 150 ? -7.983 18.628 -3.693 1.00 42.88 150 ASP A O 1
ATOM 1181 N N . LYS A 1 151 ? -7.463 20.649 -4.516 1.00 42.31 151 LYS A N 1
ATOM 1182 C CA . LYS A 1 151 ? -6.910 21.260 -3.300 1.00 42.31 151 LYS A CA 1
ATOM 1183 C C . LYS A 1 151 ? -7.981 21.621 -2.259 1.00 42.31 151 LYS A C 1
ATOM 1185 O O . LYS A 1 151 ? -8.153 22.793 -1.919 1.00 42.31 151 LYS A O 1
ATOM 1190 N N . LYS A 1 152 ? -8.658 20.632 -1.676 1.00 40.34 152 LYS A N 1
ATOM 1191 C CA . LYS A 1 152 ? -9.243 20.769 -0.327 1.00 40.34 152 LYS A CA 1
ATOM 1192 C C . LYS A 1 152 ? -8.586 19.773 0.633 1.00 40.34 152 LYS A C 1
ATOM 1194 O O . LYS A 1 152 ? -9.158 18.759 0.993 1.00 40.34 152 LYS A O 1
ATOM 1199 N N . SER A 1 153 ? -7.344 20.119 0.983 1.00 41.78 153 SER A N 1
ATOM 1200 C CA . SER A 1 153 ? -6.624 19.815 2.232 1.00 41.78 153 SER A CA 1
ATOM 1201 C C . SER A 1 153 ? -6.740 18.400 2.815 1.00 41.78 153 SER A C 1
ATOM 1203 O O . SER A 1 153 ? -7.503 18.182 3.752 1.00 41.78 153 SER A O 1
ATOM 1205 N N . TRP A 1 154 ? -5.874 17.484 2.387 1.00 40.78 154 TRP A N 1
ATOM 1206 C CA . TRP A 1 154 ? -5.604 16.265 3.157 1.00 40.78 154 TRP A CA 1
ATOM 1207 C C . TRP A 1 154 ? -4.199 16.340 3.754 1.00 40.78 154 TRP A C 1
ATOM 1209 O O . TRP A 1 154 ? -3.214 16.042 3.093 1.00 40.78 154 TRP A O 1
ATOM 1219 N N . ASN A 1 155 ? -4.095 16.759 5.013 1.00 46.16 155 ASN A N 1
ATOM 1220 C CA . ASN A 1 155 ? -2.880 16.583 5.823 1.00 46.16 155 ASN A CA 1
ATOM 1221 C C . ASN A 1 155 ? -2.975 15.256 6.613 1.00 46.16 155 ASN A C 1
ATOM 1223 O O . ASN A 1 155 ? -2.655 15.216 7.799 1.00 46.16 155 ASN A O 1
ATOM 1227 N N . SER A 1 156 ? -3.531 14.212 5.988 1.00 51.72 156 SER A N 1
ATOM 1228 C CA . SER A 1 156 ? -3.913 12.943 6.617 1.00 51.72 156 SER A CA 1
ATOM 1229 C C . SER A 1 156 ? -3.973 11.795 5.598 1.00 51.72 156 SER A C 1
ATOM 1231 O O . SER A 1 156 ? -4.182 12.035 4.412 1.00 51.72 156 SER A O 1
ATOM 1233 N N . TYR A 1 157 ? -3.807 10.558 6.070 1.00 55.34 157 TYR A N 1
ATOM 1234 C CA . TYR A 1 157 ? -4.125 9.304 5.387 1.00 55.34 157 TYR A CA 1
ATOM 1235 C C . TYR A 1 157 ? -5.652 9.115 5.334 1.00 55.34 157 TYR A C 1
ATOM 1237 O O . TYR A 1 157 ? -6.331 9.404 6.316 1.00 55.34 157 TYR A O 1
ATOM 1245 N N . HIS A 1 158 ? -6.201 8.620 4.221 1.00 58.16 158 HIS A N 1
ATOM 1246 C CA . HIS A 1 158 ? -7.635 8.313 4.078 1.00 58.16 158 HIS A CA 1
ATOM 1247 C C . HIS A 1 158 ? -7.829 6.946 3.421 1.00 58.16 158 HIS A C 1
ATOM 1249 O O . HIS A 1 158 ? -7.632 6.838 2.214 1.00 58.16 158 HIS A O 1
ATOM 1255 N N . PHE A 1 159 ? -8.209 5.932 4.198 1.00 64.56 159 PHE A N 1
ATOM 1256 C CA . PHE A 1 159 ? -8.576 4.602 3.711 1.00 64.56 159 PHE A CA 1
ATOM 1257 C C . PHE A 1 159 ? -10.102 4.511 3.572 1.00 64.56 159 PHE A C 1
ATOM 1259 O O . PHE A 1 159 ? -10.810 4.678 4.558 1.00 64.56 159 PHE A O 1
ATOM 1266 N N . GLU A 1 160 ? -10.617 4.208 2.382 1.00 47.12 160 GLU A N 1
ATOM 1267 C CA . GLU A 1 160 ? -12.055 3.988 2.151 1.00 47.12 160 GLU A CA 1
ATOM 1268 C C . GLU A 1 160 ? -12.266 2.725 1.313 1.00 47.12 160 GLU A C 1
ATOM 1270 O O . GLU A 1 160 ? -11.469 2.468 0.405 1.00 47.12 160 GLU A O 1
ATOM 1275 N N . ASP A 1 161 ? -13.270 1.909 1.650 1.00 44.97 161 ASP A N 1
ATOM 1276 C CA . ASP A 1 161 ? -13.598 0.643 0.964 1.00 44.97 161 ASP A CA 1
ATOM 1277 C C . ASP A 1 161 ? -12.394 -0.314 0.821 1.00 44.97 161 ASP A C 1
ATOM 1279 O O . ASP A 1 161 ? -12.184 -0.978 -0.200 1.00 44.97 161 ASP A O 1
ATOM 1283 N N . THR A 1 162 ? -11.543 -0.349 1.847 1.00 56.31 162 THR A N 1
ATOM 1284 C CA . THR A 1 162 ? -10.191 -0.916 1.759 1.00 56.31 162 THR A CA 1
ATOM 1285 C C . THR A 1 162 ? -10.035 -2.183 2.609 1.00 56.31 162 THR A C 1
ATOM 1287 O O . THR A 1 162 ? -10.448 -2.218 3.764 1.00 56.31 162 THR A O 1
ATOM 1290 N N . PHE A 1 163 ? -9.340 -3.205 2.090 1.00 50.34 163 PHE A N 1
ATOM 1291 C CA . PHE A 1 163 ? -8.807 -4.319 2.892 1.00 50.34 163 PHE A CA 1
ATOM 1292 C C . PHE A 1 163 ? -7.309 -4.115 3.133 1.00 50.34 163 PHE A C 1
ATOM 1294 O O . PHE A 1 163 ? -6.484 -4.344 2.246 1.00 50.34 163 PHE A O 1
ATOM 1301 N N . LEU A 1 164 ? -6.944 -3.711 4.347 1.00 64.44 164 LEU A N 1
ATOM 1302 C CA . LEU A 1 164 ? -5.558 -3.572 4.771 1.00 64.44 164 LEU A CA 1
ATOM 1303 C C . LEU A 1 164 ? -5.118 -4.857 5.480 1.00 64.44 164 LEU A C 1
ATOM 1305 O O . LEU A 1 164 ? -5.384 -5.056 6.666 1.00 64.44 164 LEU A O 1
ATOM 1309 N N . LYS A 1 165 ? -4.448 -5.743 4.737 1.00 59.22 165 LYS A N 1
ATOM 1310 C CA . LYS A 1 165 ? -3.881 -6.989 5.262 1.00 59.22 165 LYS A CA 1
ATOM 1311 C C . LYS A 1 165 ? -2.359 -6.954 5.166 1.00 59.22 165 LYS A C 1
ATOM 1313 O O . LYS A 1 165 ? -1.805 -6.834 4.074 1.00 59.22 165 LYS A O 1
ATOM 1318 N N . THR A 1 166 ? -1.676 -7.160 6.286 1.00 53.50 166 THR A N 1
ATOM 1319 C CA . THR A 1 166 ? -0.251 -7.514 6.276 1.00 53.50 166 THR A CA 1
ATOM 1320 C C . THR A 1 166 ? -0.061 -8.956 6.739 1.00 53.50 166 THR A C 1
ATOM 1322 O O . THR A 1 166 ? -0.616 -9.376 7.753 1.00 53.50 166 THR A O 1
ATOM 1325 N N . GLU A 1 167 ? 0.710 -9.736 5.975 1.00 45.31 167 GLU A N 1
ATOM 1326 C CA . GLU A 1 167 ? 1.220 -11.043 6.428 1.00 45.31 167 GLU A CA 1
ATOM 1327 C C . GLU A 1 167 ? 2.536 -10.890 7.217 1.00 45.31 167 GLU A C 1
ATOM 1329 O O . GLU A 1 167 ? 3.039 -11.857 7.788 1.00 45.31 167 GLU A O 1
ATOM 1334 N N . GLY A 1 168 ? 3.079 -9.666 7.269 1.00 49.44 168 GLY A N 1
ATOM 1335 C CA . GLY A 1 168 ? 4.241 -9.270 8.055 1.00 49.44 168 GLY A CA 1
ATOM 1336 C C . GLY A 1 168 ? 3.901 -8.829 9.485 1.00 49.44 168 GLY A C 1
ATOM 1337 O O . GLY A 1 168 ? 2.854 -9.150 10.050 1.00 49.44 168 GLY A O 1
ATOM 1338 N N . PHE A 1 169 ? 4.834 -8.104 10.113 1.00 56.38 169 PHE A N 1
ATOM 1339 C CA . PHE A 1 169 ? 4.737 -7.764 11.535 1.00 56.38 169 PHE A CA 1
ATOM 1340 C C . PHE A 1 169 ? 3.890 -6.523 11.839 1.00 56.38 169 PHE A C 1
ATOM 1342 O O . PHE A 1 169 ? 3.338 -6.498 12.935 1.00 56.38 169 PHE A O 1
ATOM 1349 N N . MET A 1 170 ? 3.818 -5.505 10.964 1.00 59.09 170 MET A N 1
ATOM 1350 C CA . MET A 1 170 ? 3.296 -4.182 11.347 1.00 59.09 170 MET A CA 1
ATOM 1351 C C . MET A 1 170 ? 2.621 -3.386 10.210 1.00 59.09 170 MET A C 1
ATOM 1353 O O . MET A 1 170 ? 3.154 -3.315 9.109 1.00 59.09 170 MET A O 1
ATOM 1357 N N . ILE A 1 171 ? 1.500 -2.728 10.522 1.00 65.56 171 ILE A N 1
ATOM 1358 C CA . ILE A 1 171 ? 0.943 -1.551 9.835 1.00 65.56 171 ILE A CA 1
ATOM 1359 C C . ILE A 1 171 ? 1.265 -0.327 10.704 1.00 65.56 171 ILE A C 1
ATOM 1361 O O . ILE A 1 171 ? 0.908 -0.321 11.880 1.00 65.56 171 ILE A O 1
ATOM 1365 N N . GLU A 1 172 ? 1.917 0.699 10.156 1.00 66.06 172 GLU A N 1
ATOM 1366 C CA . GLU A 1 172 ? 2.255 1.938 10.874 1.00 66.06 172 GLU A CA 1
ATOM 1367 C C . GLU A 1 172 ? 1.714 3.160 10.120 1.00 66.06 172 GLU A C 1
ATOM 1369 O O . GLU A 1 172 ? 1.978 3.322 8.930 1.00 66.06 172 GLU A O 1
ATOM 1374 N N . VAL A 1 173 ? 0.968 4.027 10.811 1.00 68.81 173 VAL A N 1
ATOM 1375 C CA . VAL A 1 173 ? 0.419 5.274 10.257 1.00 68.81 173 VAL A CA 1
ATOM 1376 C C . VAL A 1 173 ? 0.892 6.453 11.106 1.00 68.81 173 VAL A C 1
ATOM 1378 O O . VAL A 1 173 ? 0.543 6.548 12.283 1.00 68.81 173 VAL A O 1
ATOM 1381 N N . ARG A 1 174 ? 1.723 7.329 10.520 1.00 60.91 174 ARG A N 1
ATOM 1382 C CA . ARG A 1 174 ? 2.458 8.383 11.254 1.00 60.91 174 ARG A CA 1
ATOM 1383 C C . ARG A 1 174 ? 1.814 9.770 11.274 1.00 60.91 174 ARG A C 1
ATOM 1385 O O . ARG A 1 174 ? 2.139 10.568 12.144 1.00 60.91 174 ARG A O 1
ATOM 1392 N N . ASP A 1 175 ? 0.908 10.044 10.345 1.00 67.06 175 ASP A N 1
ATOM 1393 C CA . ASP A 1 175 ? 0.113 11.278 10.273 1.00 67.06 175 ASP A CA 1
ATOM 1394 C C . ASP A 1 175 ? -1.356 10.955 10.515 1.00 67.06 175 ASP A C 1
ATOM 1396 O O . ASP A 1 175 ? -1.736 9.790 10.653 1.00 67.06 175 ASP A O 1
ATOM 1400 N N . ASN A 1 176 ? -2.174 12.003 10.614 1.00 70.06 176 ASN A N 1
ATOM 1401 C CA . ASN A 1 176 ? -3.594 11.862 10.884 1.00 70.06 176 ASN A CA 1
ATOM 1402 C C . ASN A 1 176 ? -4.231 10.855 9.917 1.00 70.06 176 ASN A C 1
ATOM 1404 O O . ASN A 1 176 ? -3.852 10.810 8.754 1.00 70.06 176 ASN A O 1
ATOM 1408 N N . LEU A 1 177 ? -5.194 10.068 10.370 1.00 73.75 177 LEU A N 1
ATOM 1409 C CA . LEU A 1 177 ? -5.807 8.990 9.613 1.00 73.75 177 LEU A CA 1
ATOM 1410 C C . LEU A 1 177 ? -7.327 9.120 9.625 1.00 73.75 177 LEU A C 1
ATOM 1412 O O . LEU A 1 177 ? -7.928 9.397 10.656 1.00 73.75 177 LEU A O 1
ATOM 1416 N N . THR A 1 178 ? -7.955 8.852 8.493 1.00 73.81 178 THR A N 1
ATOM 1417 C CA . THR A 1 178 ? -9.385 8.589 8.380 1.00 73.81 178 THR A CA 1
ATOM 1418 C C . THR A 1 178 ? -9.559 7.223 7.723 1.00 73.81 178 THR A C 1
ATOM 1420 O O . THR A 1 178 ? -8.953 6.948 6.694 1.00 73.81 178 THR A O 1
ATOM 1423 N N . CYS A 1 179 ? -10.342 6.342 8.330 1.00 72.12 179 CYS A N 1
ATOM 1424 C CA . CYS A 1 179 ? -10.741 5.055 7.778 1.00 72.12 179 CYS A CA 1
ATOM 1425 C C . CYS A 1 179 ? -12.256 5.048 7.657 1.00 72.12 179 CYS A C 1
ATOM 1427 O O . CYS A 1 179 ? -12.923 5.360 8.636 1.00 72.12 179 CYS A O 1
ATOM 1429 N N . LYS A 1 180 ? -12.794 4.624 6.521 1.00 67.75 180 LYS A N 1
ATOM 1430 C CA . LYS A 1 180 ? -14.222 4.398 6.335 1.00 67.75 180 LYS A CA 1
ATOM 1431 C C . LYS A 1 180 ? -14.471 3.090 5.588 1.00 67.75 180 LYS A C 1
ATOM 1433 O O . LYS A 1 180 ? -13.867 2.861 4.550 1.00 67.75 180 LYS A O 1
ATOM 1438 N N . ASP A 1 181 ? -15.314 2.210 6.117 1.00 58.28 181 ASP A N 1
ATOM 1439 C CA . ASP A 1 181 ? -15.617 0.912 5.490 1.00 58.28 181 ASP A CA 1
ATOM 1440 C C . ASP A 1 181 ? -14.338 0.069 5.243 1.00 58.28 181 ASP A C 1
ATOM 1442 O O . ASP A 1 181 ? -14.122 -0.516 4.180 1.00 58.28 181 ASP A O 1
ATOM 1446 N N . VAL A 1 182 ? -13.437 0.039 6.237 1.00 68.12 182 VAL A N 1
ATOM 1447 C CA . VAL A 1 182 ? -12.112 -0.606 6.138 1.00 68.12 182 VAL A CA 1
ATOM 1448 C C . VAL A 1 182 ? -12.079 -1.939 6.878 1.00 68.12 182 VAL A C 1
ATOM 1450 O O . VAL A 1 182 ? -12.514 -2.040 8.021 1.00 68.12 182 VAL A O 1
ATOM 1453 N N . HIS A 1 183 ? -11.469 -2.959 6.283 1.00 67.25 183 HIS A N 1
ATOM 1454 C CA . HIS A 1 183 ? -11.091 -4.182 6.983 1.00 67.25 183 HIS A CA 1
ATOM 1455 C C . HIS A 1 183 ? -9.594 -4.169 7.325 1.00 67.25 183 HIS A C 1
ATOM 1457 O O . HIS A 1 183 ? -8.758 -4.029 6.434 1.00 67.25 183 HIS A O 1
ATOM 1463 N N . LEU A 1 184 ? -9.243 -4.339 8.599 1.00 74.19 184 LEU A N 1
ATOM 1464 C CA . LEU A 1 184 ? -7.873 -4.342 9.110 1.00 74.19 184 LEU A CA 1
ATOM 1465 C C . LEU A 1 184 ? -7.461 -5.749 9.565 1.00 74.19 184 LEU A C 1
ATOM 1467 O O . LEU A 1 184 ? -8.157 -6.389 10.351 1.00 74.19 184 LEU A O 1
ATOM 1471 N N . SER A 1 185 ? -6.294 -6.222 9.129 1.00 71.25 185 SER A N 1
ATOM 1472 C CA . SER A 1 185 ? -5.709 -7.473 9.618 1.00 71.25 185 SER A CA 1
ATOM 1473 C C . SER A 1 185 ? -4.181 -7.422 9.611 1.00 71.25 185 SER A C 1
ATOM 1475 O O . SER A 1 185 ? -3.563 -6.971 8.644 1.00 71.25 185 SER A O 1
ATOM 1477 N N . GLY A 1 186 ? -3.550 -7.894 10.687 1.00 66.25 186 GLY A N 1
ATOM 1478 C CA . GLY A 1 186 ? -2.093 -7.903 10.796 1.00 66.25 186 GLY A CA 1
ATOM 1479 C C . GLY A 1 186 ? -1.593 -8.062 12.224 1.00 66.25 186 GLY A C 1
ATOM 1480 O O . GLY A 1 186 ? -2.282 -7.723 13.176 1.00 66.25 186 GLY A O 1
ATOM 1481 N N . ARG A 1 187 ? -0.357 -8.537 12.400 1.00 66.88 187 ARG A N 1
ATOM 1482 C CA . ARG A 1 187 ? 0.184 -8.806 13.742 1.00 66.88 187 ARG A CA 1
ATOM 1483 C C . ARG A 1 187 ? 0.235 -7.553 14.627 1.00 66.88 187 ARG A C 1
ATOM 1485 O O . ARG A 1 187 ? -0.136 -7.639 15.789 1.00 66.88 187 ARG A O 1
ATOM 1492 N N . ARG A 1 188 ? 0.667 -6.405 14.111 1.00 65.56 188 ARG A N 1
ATOM 1493 C CA . ARG A 1 188 ? 0.690 -5.137 14.850 1.00 65.56 188 ARG A CA 1
ATOM 1494 C C . ARG A 1 188 ? 0.133 -4.018 13.982 1.00 65.56 188 ARG A C 1
ATOM 1496 O O . ARG A 1 188 ? 0.495 -3.912 12.821 1.00 65.56 188 ARG A O 1
ATOM 1503 N N . ILE A 1 189 ? -0.722 -3.174 14.530 1.00 74.25 189 ILE A N 1
ATOM 1504 C CA . ILE A 1 189 ? -1.260 -1.973 13.894 1.00 74.25 189 ILE A CA 1
ATOM 1505 C C . ILE A 1 189 ? -0.943 -0.818 14.832 1.00 74.25 189 ILE A C 1
ATOM 1507 O O . ILE A 1 189 ? -1.257 -0.892 16.012 1.00 74.25 189 ILE A O 1
ATOM 1511 N N . LEU A 1 190 ? -0.262 0.211 14.341 1.00 72.00 190 LEU A N 1
ATOM 1512 C CA . LEU A 1 190 ? 0.196 1.352 15.122 1.00 72.00 190 LEU A CA 1
ATOM 1513 C C . LEU A 1 190 ? -0.257 2.652 14.457 1.00 72.00 190 LEU A C 1
ATOM 1515 O O . LEU A 1 190 ? 0.181 2.964 13.352 1.00 72.00 190 LEU A O 1
ATOM 1519 N N . PHE A 1 191 ? -1.074 3.433 15.157 1.00 79.44 191 PHE A N 1
ATOM 1520 C CA . PHE A 1 191 ? -1.431 4.796 14.771 1.00 79.44 191 PHE A CA 1
ATOM 1521 C C . PHE A 1 191 ? -0.688 5.787 15.673 1.00 79.44 191 PHE A C 1
ATOM 1523 O O . PHE A 1 191 ? -0.916 5.845 16.885 1.00 79.44 191 PHE A O 1
ATOM 1530 N N . GLU A 1 192 ? 0.255 6.538 15.094 1.00 70.44 192 GLU A N 1
ATOM 1531 C CA . GLU A 1 192 ? 1.089 7.495 15.833 1.00 70.44 192 GLU A CA 1
ATOM 1532 C C . GLU A 1 192 ? 0.474 8.898 15.938 1.00 70.44 192 GLU A C 1
ATOM 1534 O O . GLU A 1 192 ? 0.889 9.678 16.796 1.00 70.44 192 GLU A O 1
ATOM 1539 N N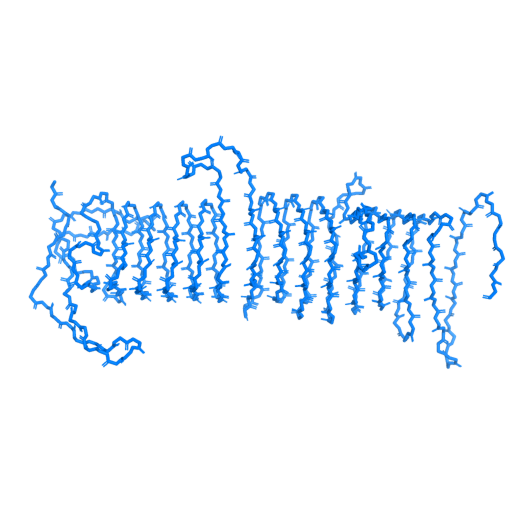 . ALA A 1 193 ? -0.514 9.207 15.098 1.00 72.50 193 ALA A N 1
ATOM 1540 C CA . ALA A 1 193 ? -1.204 10.494 15.011 1.00 72.50 193 ALA A CA 1
ATOM 1541 C C . ALA A 1 193 ? -2.729 10.323 15.136 1.00 72.50 193 ALA A C 1
ATOM 1543 O O . ALA A 1 193 ? -3.202 9.227 15.439 1.00 72.50 193 ALA A O 1
ATOM 1544 N N . LYS A 1 194 ? -3.502 11.414 14.995 1.00 76.44 194 LYS A N 1
ATOM 1545 C CA . LYS A 1 194 ? -4.952 11.363 15.235 1.00 76.44 194 LYS A CA 1
ATOM 1546 C C . LYS A 1 194 ? -5.630 10.430 14.239 1.00 76.44 194 LYS A C 1
ATOM 1548 O O . LYS A 1 194 ? -5.381 10.577 13.052 1.00 76.44 194 LYS A O 1
ATOM 1553 N N . ALA A 1 195 ? -6.515 9.544 14.671 1.00 75.69 195 ALA A N 1
ATOM 1554 C CA . ALA A 1 195 ? -7.230 8.644 13.768 1.00 75.69 195 ALA A CA 1
ATOM 1555 C C . ALA A 1 195 ? -8.751 8.790 13.911 1.00 75.69 195 ALA A C 1
ATOM 1557 O O . ALA A 1 195 ? -9.259 9.007 15.003 1.00 75.69 195 ALA A O 1
ATOM 1558 N N . ASN A 1 196 ? -9.488 8.660 12.816 1.00 74.94 196 ASN A N 1
ATOM 1559 C CA . ASN A 1 196 ? -10.942 8.550 12.803 1.00 74.94 196 ASN A CA 1
ATOM 1560 C C . ASN A 1 196 ? -11.302 7.269 12.045 1.00 74.94 196 ASN A C 1
ATOM 1562 O O . ASN A 1 196 ? -10.844 7.079 10.921 1.00 74.94 196 ASN A O 1
ATOM 1566 N N . LEU A 1 197 ? -12.043 6.365 12.677 1.00 74.88 197 LEU A N 1
ATOM 1567 C CA . LEU A 1 197 ? -12.426 5.071 12.124 1.00 74.88 197 LEU A CA 1
ATOM 1568 C C . LEU A 1 197 ? -13.949 4.989 12.018 1.00 74.88 197 LEU A C 1
ATOM 1570 O O . LEU A 1 197 ? -14.631 5.004 13.032 1.00 74.88 197 LEU A O 1
ATOM 1574 N N . GLU A 1 198 ? -14.480 4.815 10.818 1.00 70.50 198 GLU A N 1
ATOM 1575 C CA . GLU A 1 198 ? -15.901 4.656 10.518 1.00 70.50 198 GLU A CA 1
ATOM 1576 C C . GLU A 1 198 ? -16.124 3.288 9.847 1.00 70.50 198 GLU A C 1
ATOM 1578 O O . GLU A 1 198 ? -15.447 2.941 8.884 1.00 70.50 198 GLU A O 1
ATOM 1583 N N . CYS A 1 199 ? -17.044 2.464 10.349 1.00 62.66 199 CYS A N 1
ATOM 1584 C CA . CYS A 1 199 ? -17.372 1.151 9.773 1.00 62.66 199 CYS A CA 1
ATOM 1585 C C . CYS A 1 199 ? -16.153 0.218 9.591 1.00 62.66 199 CYS A C 1
ATOM 1587 O O . CYS A 1 199 ? -16.047 -0.510 8.602 1.00 62.66 199 CYS A O 1
ATOM 1589 N N . VAL A 1 200 ? -15.209 0.230 10.540 1.00 73.38 200 VAL A N 1
ATOM 1590 C CA . VAL A 1 200 ? -13.967 -0.557 10.446 1.00 73.38 200 VAL A CA 1
ATOM 1591 C C . VAL A 1 200 ? -14.127 -1.939 11.078 1.00 73.38 200 VAL A C 1
ATOM 1593 O O . VAL A 1 200 ? -14.527 -2.062 12.231 1.00 73.38 200 VAL A O 1
ATOM 1596 N N . THR A 1 201 ? -13.758 -3.000 10.362 1.00 73.44 201 THR A N 1
ATOM 1597 C CA . THR A 1 201 ? -13.691 -4.364 10.914 1.00 73.44 201 THR A CA 1
ATOM 1598 C C . THR A 1 201 ? -12.241 -4.805 11.063 1.00 73.44 201 THR A C 1
ATOM 1600 O O . THR A 1 201 ? -11.520 -4.867 10.079 1.00 73.44 201 THR A O 1
ATOM 1603 N N . GLY A 1 202 ? -11.805 -5.146 12.269 1.00 73.25 202 GLY A N 1
ATOM 1604 C CA . GLY A 1 202 ? -10.493 -5.729 12.531 1.00 73.25 202 GLY A CA 1
ATOM 1605 C C . GLY A 1 202 ? -10.583 -7.224 12.828 1.00 73.25 202 GLY A C 1
ATOM 1606 O O . GLY A 1 202 ? -11.391 -7.621 13.665 1.00 73.25 202 GLY A O 1
ATOM 1607 N N . GLU A 1 203 ? -9.756 -8.052 12.188 1.00 73.88 203 GLU A N 1
ATOM 1608 C CA . GLU A 1 203 ? -9.660 -9.495 12.469 1.00 73.88 203 GLU A CA 1
ATOM 1609 C C . GLU A 1 203 ? -8.198 -9.972 12.475 1.00 73.88 203 GLU A C 1
ATOM 1611 O O . GLU A 1 203 ? -7.386 -9.558 11.643 1.00 73.88 203 GLU A O 1
ATOM 1616 N N . ASN A 1 204 ? -7.859 -10.894 13.385 1.00 69.44 204 ASN A N 1
ATOM 1617 C CA . ASN A 1 204 ? -6.498 -11.431 13.557 1.00 69.44 204 ASN A CA 1
ATOM 1618 C C . ASN A 1 204 ? -5.449 -10.335 13.826 1.00 69.44 204 ASN A C 1
ATOM 1620 O O . ASN A 1 204 ? -4.338 -10.375 13.289 1.00 69.44 204 ASN A O 1
ATOM 1624 N N . ILE A 1 205 ? -5.815 -9.333 14.625 1.00 72.19 205 ILE A N 1
ATOM 1625 C CA . ILE A 1 205 ? -4.898 -8.272 15.039 1.00 72.19 205 ILE A CA 1
ATOM 1626 C C . ILE A 1 205 ? -4.290 -8.680 16.367 1.00 72.19 205 ILE A C 1
ATOM 1628 O O . ILE A 1 205 ? -5.044 -8.866 17.299 1.00 72.19 205 ILE A O 1
ATOM 1632 N N . ARG A 1 206 ? -2.967 -8.825 16.495 1.00 70.19 206 ARG A N 1
ATOM 1633 C CA . ARG A 1 206 ? -2.383 -9.162 17.808 1.00 70.19 206 ARG A CA 1
ATOM 1634 C C . ARG A 1 206 ? -2.205 -7.918 18.675 1.00 70.19 206 ARG A C 1
ATOM 1636 O O . ARG A 1 206 ? -2.623 -7.948 19.822 1.00 70.19 206 ARG A O 1
ATOM 1643 N N . ASP A 1 207 ? -1.628 -6.851 18.124 1.00 66.56 207 ASP A N 1
ATOM 1644 C CA . ASP A 1 207 ? -1.376 -5.589 18.828 1.00 66.56 207 ASP A CA 1
ATOM 1645 C C . ASP A 1 207 ? -1.986 -4.410 18.043 1.00 66.56 207 ASP A C 1
ATOM 1647 O O . ASP A 1 207 ? -1.463 -4.039 16.998 1.00 66.56 207 ASP A O 1
ATOM 1651 N N . PHE A 1 208 ? -3.057 -3.785 18.525 1.00 75.75 208 PHE A N 1
ATOM 1652 C CA . PHE A 1 208 ? -3.624 -2.540 17.996 1.00 75.75 208 PHE A CA 1
ATOM 1653 C C . PHE A 1 208 ? -3.253 -1.379 18.928 1.00 75.75 208 PHE A C 1
ATOM 1655 O O . PHE A 1 208 ? -3.736 -1.288 20.053 1.00 75.75 208 PHE A O 1
ATOM 1662 N N . ILE A 1 209 ? -2.349 -0.512 18.482 1.00 72.81 209 ILE A N 1
ATOM 1663 C CA . ILE A 1 209 ? -1.694 0.511 19.295 1.00 72.81 209 ILE A CA 1
ATOM 1664 C C . ILE A 1 209 ? -2.062 1.891 18.778 1.00 72.81 209 ILE A C 1
ATOM 1666 O O . ILE A 1 209 ? -1.847 2.205 17.608 1.00 72.81 209 ILE A O 1
ATOM 1670 N N . VAL A 1 210 ? -2.518 2.747 19.682 1.00 75.94 210 VAL A N 1
ATOM 1671 C CA . VAL A 1 210 ? -2.815 4.151 19.396 1.00 75.94 210 VAL A CA 1
ATOM 1672 C C . VAL A 1 210 ? -1.987 5.051 20.316 1.00 75.94 210 VAL A C 1
ATOM 1674 O O . VAL A 1 210 ? -1.916 4.834 21.528 1.00 75.94 210 VAL A O 1
ATOM 1677 N N . LYS A 1 211 ? -1.293 6.040 19.736 1.00 73.94 211 LYS A N 1
ATOM 1678 C CA . LYS A 1 211 ? -0.455 7.010 20.475 1.00 73.94 211 LYS A CA 1
ATOM 1679 C C . LYS A 1 211 ? -1.059 8.415 20.547 1.00 73.94 211 LYS A C 1
ATOM 1681 O O . LYS A 1 211 ? -0.531 9.264 21.266 1.00 73.94 211 LYS A O 1
ATOM 1686 N N . GLN A 1 212 ? -2.127 8.681 19.803 1.00 72.12 212 GLN A N 1
ATOM 1687 C CA . GLN A 1 212 ? -2.877 9.937 19.834 1.00 72.12 212 GLN A CA 1
ATOM 1688 C C . GLN A 1 212 ? -4.380 9.648 19.784 1.00 72.12 212 GLN A C 1
ATOM 1690 O O . GLN A 1 212 ? -4.809 8.502 19.655 1.00 72.12 212 GLN A O 1
ATOM 1695 N N . GLU A 1 213 ? -5.158 10.721 19.884 1.00 73.50 213 GLU A N 1
ATOM 1696 C CA . GLU A 1 213 ? -6.616 10.707 19.842 1.00 73.50 213 GLU A CA 1
ATOM 1697 C C . GLU A 1 213 ? -7.168 9.899 18.667 1.00 73.50 213 GLU A C 1
ATOM 1699 O O . GLU A 1 213 ? -6.858 10.182 17.510 1.00 73.50 213 GLU A O 1
ATOM 1704 N N . THR A 1 214 ? -7.976 8.886 18.988 1.00 74.06 214 THR A N 1
ATOM 1705 C CA . THR A 1 214 ? -8.636 8.020 18.011 1.00 74.06 214 THR A CA 1
ATOM 1706 C C . THR A 1 214 ? -10.147 8.034 18.234 1.00 74.06 214 THR A C 1
ATOM 1708 O O . THR A 1 214 ? -10.639 7.666 19.299 1.00 74.06 214 THR A O 1
ATOM 1711 N N . GLU A 1 215 ? -10.888 8.473 17.225 1.00 72.88 215 GLU A N 1
ATOM 1712 C CA . GLU A 1 215 ? -12.350 8.451 17.182 1.00 72.88 215 GLU A CA 1
ATOM 1713 C C . GLU A 1 215 ? -12.815 7.202 16.434 1.00 72.88 215 GLU A C 1
ATOM 1715 O O . GLU A 1 215 ? -12.198 6.804 15.443 1.00 72.88 215 GLU A O 1
ATOM 1720 N N . MET A 1 216 ? -13.885 6.562 16.904 1.00 70.56 216 MET A N 1
ATOM 1721 C CA . MET A 1 216 ? -14.370 5.310 16.328 1.00 70.56 216 MET A CA 1
ATOM 1722 C C . MET A 1 216 ? -15.895 5.316 16.192 1.00 70.56 216 MET A C 1
ATOM 1724 O O . MET A 1 216 ? -16.627 5.719 17.088 1.00 70.56 216 MET A O 1
ATOM 1728 N N . TYR A 1 217 ? -16.393 4.803 15.076 1.00 60.50 217 TYR A N 1
ATOM 1729 C CA . TYR A 1 217 ? -17.807 4.673 14.764 1.00 60.50 217 TYR A CA 1
ATOM 1730 C C . TYR A 1 217 ? -18.044 3.361 14.024 1.00 60.50 217 TYR A C 1
ATOM 1732 O O . TYR A 1 217 ? -17.384 3.084 13.028 1.00 60.50 217 TYR A O 1
ATOM 1740 N N . CYS A 1 218 ? -18.990 2.541 14.493 1.00 58.78 218 CYS A N 1
ATOM 1741 C CA . CYS A 1 218 ? -19.292 1.236 13.889 1.00 58.78 218 CYS A CA 1
ATOM 1742 C C . CYS A 1 218 ? -18.033 0.351 13.712 1.00 58.78 218 CYS A C 1
ATOM 1744 O O . CYS A 1 218 ? -17.823 -0.273 12.672 1.00 58.78 218 CYS A O 1
ATOM 1746 N N . VAL A 1 219 ? -17.158 0.324 14.723 1.00 67.50 219 VAL A N 1
ATOM 1747 C CA . VAL A 1 219 ? -15.916 -0.460 14.688 1.00 67.50 219 VAL A CA 1
ATOM 1748 C C . VAL A 1 219 ? -16.125 -1.818 15.354 1.00 67.50 219 VAL A C 1
ATOM 1750 O O . VAL A 1 219 ? -16.655 -1.905 16.462 1.00 67.50 219 VAL A O 1
ATOM 1753 N N . LYS A 1 220 ? -15.689 -2.885 14.680 1.00 70.50 220 LYS A N 1
ATOM 1754 C CA . LYS A 1 220 ? -15.743 -4.269 15.167 1.00 70.50 220 LYS A CA 1
ATOM 1755 C C . LYS A 1 220 ? -14.345 -4.866 15.158 1.00 70.50 220 LYS A C 1
ATOM 1757 O O . LYS A 1 220 ? -13.870 -5.266 14.100 1.00 70.50 220 LYS A O 1
ATOM 1762 N N . LEU A 1 221 ? -13.696 -4.959 16.314 1.00 72.50 221 LEU A N 1
ATOM 1763 C CA . LEU A 1 221 ? -12.434 -5.690 16.460 1.00 72.50 221 LEU A CA 1
ATOM 1764 C C . LEU A 1 221 ? -12.748 -7.079 17.016 1.00 72.50 221 LEU A C 1
ATOM 1766 O O . LEU A 1 221 ? -13.275 -7.195 18.121 1.00 72.50 221 LEU A O 1
ATOM 1770 N N . LYS A 1 222 ? -12.474 -8.126 16.236 1.00 69.25 222 LYS A N 1
ATOM 1771 C CA . LYS A 1 222 ? -12.784 -9.511 16.597 1.00 69.25 222 LYS A CA 1
ATOM 1772 C C . LYS A 1 222 ? -11.513 -10.310 16.836 1.00 69.25 222 LYS A C 1
ATOM 1774 O O . LYS A 1 222 ? -10.582 -10.209 16.037 1.00 69.25 222 LYS A O 1
ATOM 1779 N N . LYS A 1 223 ? -11.594 -11.217 17.815 1.00 59.69 223 LYS A N 1
ATOM 1780 C CA . LYS A 1 223 ? -10.725 -12.386 18.003 1.00 59.69 223 LYS A CA 1
ATOM 1781 C C . LYS A 1 223 ? -9.235 -12.041 18.135 1.00 59.69 223 LYS A C 1
ATOM 1783 O O . LYS A 1 223 ? -8.555 -11.751 17.152 1.00 59.69 223 LYS A O 1
ATOM 1788 N N . ASP A 1 224 ? -8.739 -12.153 19.365 1.00 56.88 224 ASP A N 1
ATOM 1789 C CA . ASP A 1 224 ? -7.329 -11.975 19.749 1.00 56.88 224 ASP A CA 1
ATOM 1790 C C . ASP A 1 224 ? -6.783 -10.538 19.590 1.00 56.88 224 ASP A C 1
ATOM 1792 O O . ASP A 1 224 ? -5.571 -10.329 19.642 1.00 56.88 224 ASP A O 1
ATOM 1796 N N . ALA A 1 225 ? -7.671 -9.543 19.445 1.00 57.81 225 ALA A N 1
ATOM 1797 C CA . ALA A 1 225 ? -7.327 -8.124 19.348 1.00 57.81 225 ALA A CA 1
ATOM 1798 C C . ALA A 1 225 ? -6.840 -7.565 20.687 1.00 57.81 225 ALA A C 1
ATOM 1800 O O . ALA A 1 225 ? -7.663 -7.227 21.534 1.00 57.81 225 ALA A O 1
ATOM 1801 N N . SER A 1 226 ? -5.527 -7.412 20.883 1.00 60.06 226 SER A N 1
ATOM 1802 C CA . SER A 1 226 ? -5.011 -6.655 22.036 1.00 60.06 226 SER A CA 1
ATOM 1803 C C . SER A 1 226 ? -4.988 -5.175 21.684 1.00 60.06 226 SER A C 1
ATOM 1805 O O . SER A 1 226 ? -4.258 -4.773 20.780 1.00 60.06 226 SER A O 1
ATOM 1807 N N . VAL A 1 227 ? -5.786 -4.356 22.363 1.00 66.00 227 VAL A N 1
ATOM 1808 C CA . VAL A 1 227 ? -5.778 -2.900 22.169 1.00 66.00 227 VAL A CA 1
ATOM 1809 C C . VAL A 1 227 ? -4.951 -2.280 23.285 1.00 66.00 227 VAL A C 1
ATOM 1811 O O . VAL A 1 227 ? -5.211 -2.534 24.458 1.00 66.00 227 VAL A O 1
ATOM 1814 N N . MET A 1 228 ? -3.950 -1.484 22.910 1.00 59.88 228 MET A N 1
ATOM 1815 C CA . MET A 1 228 ? -3.067 -0.783 23.836 1.00 59.88 228 MET A CA 1
ATOM 1816 C C . MET A 1 228 ? -3.085 0.716 23.552 1.00 59.88 228 MET A C 1
ATOM 1818 O O . MET A 1 228 ? -2.725 1.172 22.461 1.00 59.88 228 MET A O 1
ATOM 1822 N N . SER A 1 229 ? -3.444 1.487 24.570 1.00 65.25 229 SER A N 1
ATOM 1823 C CA . SER A 1 229 ? -3.268 2.936 24.568 1.00 65.25 229 SER A CA 1
ATOM 1824 C C . SER A 1 229 ? -1.926 3.311 25.190 1.00 65.25 229 SER A C 1
ATOM 1826 O O . SER A 1 229 ? -1.626 2.893 26.304 1.00 65.25 229 SER A O 1
ATOM 1828 N N . LEU A 1 230 ? -1.132 4.133 24.499 1.00 57.06 230 LEU A N 1
ATOM 1829 C CA . LEU A 1 230 ? 0.097 4.731 25.051 1.00 57.06 230 LEU A CA 1
ATOM 1830 C C . LEU A 1 230 ? -0.022 6.257 25.192 1.00 57.06 230 LEU A C 1
ATOM 1832 O O . LEU A 1 230 ? 0.970 6.986 25.104 1.00 57.06 230 LEU A O 1
ATOM 1836 N N . VAL A 1 231 ? -1.250 6.751 25.333 1.00 58.50 231 VAL A N 1
ATOM 1837 C CA . VAL A 1 231 ? -1.555 8.182 25.366 1.00 58.50 231 VAL A CA 1
ATOM 1838 C C . VAL A 1 231 ? -1.235 8.778 26.748 1.00 58.50 231 VAL A C 1
ATOM 1840 O O . VAL A 1 231 ? -1.208 8.080 27.757 1.00 58.50 231 VAL A O 1
ATOM 1843 N N . LYS A 1 232 ? -0.925 10.083 26.799 1.00 55.56 232 LYS A N 1
ATOM 1844 C CA . LYS A 1 232 ? -0.761 10.815 28.068 1.00 55.56 232 LYS A CA 1
ATOM 1845 C C . LYS A 1 232 ? -2.099 10.863 28.840 1.00 55.56 232 LYS A C 1
ATOM 1847 O O . LYS A 1 232 ? -3.133 10.863 28.177 1.00 55.56 232 LYS A O 1
ATOM 1852 N N . PRO A 1 233 ? -2.097 11.002 30.184 1.00 46.53 233 PRO A N 1
ATOM 1853 C CA . PRO A 1 233 ? -3.298 10.947 31.042 1.00 46.53 233 PRO A CA 1
ATOM 1854 C C . PRO A 1 233 ? -4.407 11.989 30.775 1.00 46.53 233 PRO A C 1
ATOM 1856 O O . PRO A 1 233 ? -5.376 12.057 31.520 1.00 46.53 233 PRO A O 1
ATOM 1859 N N . ASP A 1 234 ? -4.259 12.842 29.762 1.00 45.66 234 ASP A N 1
ATOM 1860 C CA . ASP A 1 234 ? -5.098 14.003 29.468 1.00 45.66 234 ASP A CA 1
ATOM 1861 C C . ASP A 1 234 ? -5.623 14.042 28.019 1.00 45.66 234 ASP A C 1
ATOM 1863 O O . ASP A 1 234 ? -6.169 15.062 27.590 1.00 45.66 234 ASP A O 1
ATOM 1867 N N . LYS A 1 235 ? -5.462 12.960 27.240 1.00 49.50 235 LYS A N 1
ATOM 1868 C CA . LYS A 1 235 ? -5.910 12.900 25.840 1.00 49.50 235 LYS A CA 1
ATOM 1869 C C . LYS A 1 235 ? -6.736 11.650 25.528 1.00 49.50 235 LYS A C 1
ATOM 1871 O O . LYS A 1 235 ? -6.354 10.532 25.844 1.00 49.50 235 LYS A O 1
ATOM 1876 N N . THR A 1 236 ? -7.858 11.900 24.856 1.00 50.00 236 THR A N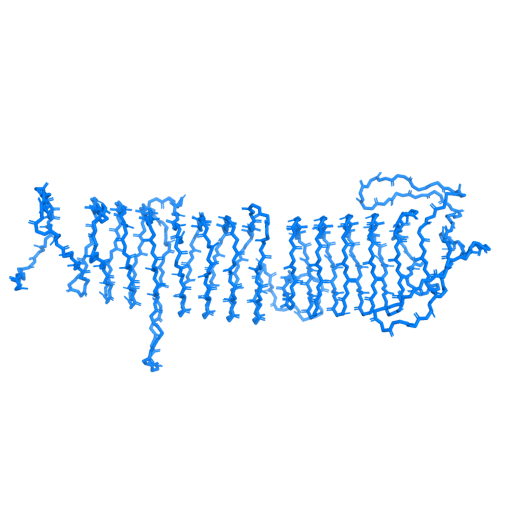 1
ATOM 1877 C CA . THR A 1 236 ? -8.897 10.980 24.372 1.00 50.00 236 THR A CA 1
ATOM 1878 C C . THR A 1 236 ? -8.351 9.748 23.642 1.00 50.00 236 THR A C 1
ATOM 1880 O O . THR A 1 236 ? -7.361 9.858 22.926 1.00 50.00 236 THR A O 1
ATOM 1883 N N . VAL A 1 237 ? -9.024 8.593 23.746 1.00 57.06 237 VAL A N 1
ATOM 1884 C CA . VAL A 1 237 ? -8.600 7.338 23.083 1.00 57.06 237 VAL A CA 1
ATOM 1885 C C . VAL A 1 237 ? -9.746 6.566 22.425 1.00 57.06 237 VAL A C 1
ATOM 1887 O O . VAL A 1 237 ? -9.490 5.875 21.442 1.00 57.06 237 VAL A O 1
ATOM 1890 N N . LEU A 1 238 ? -10.991 6.671 22.911 1.00 58.16 238 LEU A N 1
ATOM 1891 C CA . LEU A 1 238 ? -12.101 5.930 22.311 1.00 58.16 238 LEU A CA 1
ATOM 1892 C C . LEU A 1 238 ? -13.439 6.656 22.495 1.00 58.16 238 LEU A C 1
ATOM 1894 O O . LEU A 1 238 ? -14.100 6.531 23.519 1.00 58.16 238 LEU A O 1
ATOM 1898 N N . VAL A 1 239 ? -13.856 7.420 21.489 1.00 52.75 239 VAL A N 1
ATOM 1899 C CA . VAL A 1 239 ? -15.172 8.080 21.485 1.00 52.75 239 VAL A CA 1
ATOM 1900 C C . VAL A 1 239 ? -16.065 7.355 20.491 1.00 52.75 239 VAL A C 1
ATOM 1902 O O . VAL A 1 239 ? -15.803 7.429 19.292 1.00 52.75 239 VAL A O 1
ATOM 1905 N N . GLY A 1 240 ? -17.089 6.655 20.989 1.00 50.94 240 GLY A N 1
ATOM 1906 C CA . GLY A 1 240 ? -18.255 6.298 20.184 1.00 50.94 240 GLY A CA 1
ATOM 1907 C C . GLY A 1 240 ? -19.114 7.543 19.959 1.00 50.94 240 GLY A C 1
ATOM 1908 O O . GLY A 1 240 ? -19.215 8.380 20.853 1.00 50.94 240 GLY A O 1
ATOM 1909 N N . VAL A 1 241 ? -19.681 7.709 18.762 1.00 42.00 241 VAL A N 1
ATOM 1910 C CA . VAL A 1 241 ? -20.529 8.868 18.421 1.00 42.00 241 VAL A CA 1
ATOM 1911 C C . VAL A 1 241 ? -21.939 8.416 18.010 1.00 42.00 241 VAL A C 1
ATOM 1913 O O . VAL A 1 241 ? -22.100 7.539 17.161 1.00 42.00 241 VAL A O 1
ATOM 1916 N N . LEU A 1 242 ? -22.953 9.059 18.595 1.00 40.03 242 LEU A N 1
ATOM 1917 C CA . LEU A 1 242 ? -24.400 8.836 18.466 1.00 40.03 242 LEU A CA 1
ATOM 1918 C C . LEU A 1 242 ? -24.954 8.866 17.026 1.00 40.03 242 LEU A C 1
ATOM 1920 O O . LEU A 1 242 ? -24.840 9.864 16.314 1.00 40.03 242 LEU A O 1
ATOM 1924 N N . SER A 1 243 ? -25.724 7.835 16.656 1.00 38.88 243 SER A N 1
ATOM 1925 C CA . SER A 1 243 ? -27.207 7.858 16.544 1.00 38.88 243 SER A CA 1
ATOM 1926 C C . SER A 1 243 ? -27.761 6.857 15.509 1.00 38.88 243 SER A C 1
ATOM 1928 O O . SER A 1 243 ? -27.055 6.392 14.616 1.00 38.88 243 SER A O 1
ATOM 1930 N N . GLU A 1 244 ? -29.030 6.495 15.726 1.00 38.44 244 GLU A N 1
ATOM 1931 C CA . GLU A 1 244 ? -29.879 5.484 15.073 1.00 38.44 244 GLU A CA 1
ATOM 1932 C C . GLU A 1 244 ? -29.781 5.316 13.534 1.00 38.44 244 GLU A C 1
ATOM 1934 O O . GLU A 1 244 ? -29.410 6.253 12.823 1.00 38.44 244 GLU A O 1
ATOM 1939 N N . PRO A 1 245 ? -30.184 4.142 12.988 1.00 46.53 245 PRO A N 1
ATOM 1940 C CA . PRO A 1 245 ? -30.858 3.028 13.665 1.00 46.53 245 PRO A CA 1
ATOM 1941 C C . PRO A 1 245 ? -29.923 1.857 13.997 1.00 46.53 245 PRO A C 1
ATOM 1943 O O . PRO A 1 245 ? -28.997 1.550 13.251 1.00 46.53 245 PRO A O 1
ATOM 1946 N N . GLU A 1 246 ? -30.197 1.265 15.162 1.00 49.59 246 GLU A N 1
ATOM 1947 C CA . GLU A 1 246 ? -29.931 -0.115 15.603 1.00 49.59 246 GLU A CA 1
ATOM 1948 C C . GLU A 1 246 ? -28.863 -0.894 14.807 1.00 49.59 246 GLU A C 1
ATOM 1950 O O . GLU A 1 246 ? -29.178 -1.516 13.801 1.00 49.59 246 GLU A O 1
ATOM 1955 N N . ASP A 1 247 ? -27.604 -0.807 15.272 1.00 49.62 247 ASP A N 1
ATOM 1956 C CA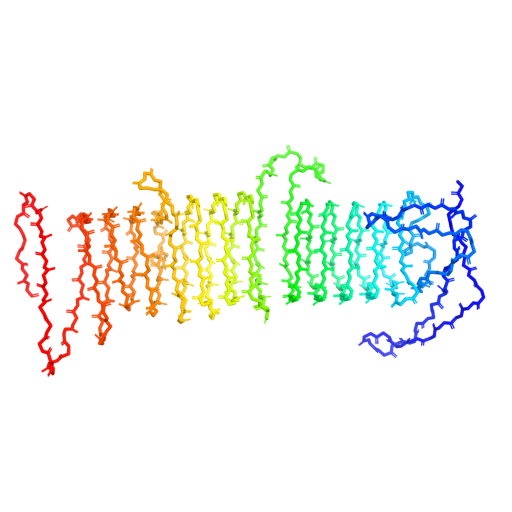 . ASP A 1 247 ? -26.496 -1.799 15.152 1.00 49.62 247 ASP A CA 1
ATOM 1957 C C . ASP A 1 247 ? -25.094 -1.154 15.205 1.00 49.62 247 ASP A C 1
ATOM 1959 O O . ASP A 1 247 ? -24.069 -1.841 15.212 1.00 49.62 247 ASP A O 1
ATOM 1963 N N . LYS A 1 248 ? -25.015 0.177 15.284 1.00 53.59 248 LYS A N 1
ATOM 1964 C CA . LYS A 1 248 ? -23.755 0.935 15.211 1.00 53.59 248 LYS A CA 1
ATOM 1965 C C . LYS A 1 248 ? -23.122 1.219 16.578 1.00 53.59 248 LYS A C 1
ATOM 1967 O O . LYS A 1 248 ? -22.848 2.365 16.916 1.00 53.59 248 LYS A O 1
ATOM 1972 N N . GLY A 1 249 ? -22.922 0.178 17.381 1.00 62.88 249 GLY A N 1
ATOM 1973 C CA . GLY A 1 249 ? -22.050 0.259 18.559 1.00 62.88 249 GLY A CA 1
ATOM 1974 C C . GLY A 1 249 ? -20.578 0.036 18.193 1.00 62.88 249 GLY A C 1
ATOM 1975 O O . GLY A 1 249 ? -20.267 -0.418 17.088 1.00 62.88 249 GLY A O 1
ATOM 1976 N N . ILE A 1 250 ? -19.668 0.316 19.125 1.00 65.19 250 ILE A N 1
ATOM 1977 C CA . ILE A 1 250 ? -18.293 -0.204 19.063 1.00 65.19 250 ILE A CA 1
ATOM 1978 C C . ILE A 1 250 ? -18.285 -1.548 19.786 1.00 65.19 250 ILE A C 1
ATOM 1980 O O . ILE A 1 250 ? -18.705 -1.621 20.939 1.00 65.19 250 ILE A O 1
ATOM 1984 N N . VAL A 1 251 ? -17.813 -2.604 19.123 1.00 67.50 251 VAL A N 1
ATOM 1985 C CA . VAL A 1 251 ? -17.647 -3.927 19.740 1.00 67.50 251 VAL A CA 1
ATOM 1986 C C . VAL A 1 251 ? -16.177 -4.312 19.704 1.00 67.50 251 VAL A C 1
ATOM 1988 O O . VAL A 1 251 ? -15.581 -4.429 18.629 1.00 67.50 251 VAL A O 1
ATOM 1991 N N . ILE A 1 252 ? -15.609 -4.527 20.886 1.00 71.50 252 ILE A N 1
ATOM 1992 C CA . ILE A 1 252 ? -14.239 -5.005 21.057 1.00 71.50 252 ILE A CA 1
ATOM 1993 C C . ILE A 1 252 ? -14.304 -6.350 21.766 1.00 71.50 252 ILE A C 1
ATOM 1995 O O . ILE A 1 252 ? -14.683 -6.422 22.932 1.00 71.50 252 ILE A O 1
ATOM 1999 N N . ASP A 1 253 ? -13.934 -7.406 21.052 1.00 67.06 253 ASP A N 1
ATOM 2000 C CA . ASP A 1 253 ? -13.734 -8.740 21.611 1.00 67.06 253 ASP A CA 1
ATOM 2001 C C . ASP A 1 253 ? -12.227 -8.991 21.729 1.00 67.06 253 ASP A C 1
ATOM 2003 O O . ASP A 1 253 ? -11.528 -9.157 20.721 1.00 67.06 253 ASP A O 1
ATOM 2007 N N . SER A 1 254 ? -11.722 -8.921 22.962 1.00 63.41 254 SER A N 1
ATOM 2008 C CA . SER A 1 254 ? -10.293 -8.877 23.257 1.00 63.41 254 SER A CA 1
ATOM 2009 C C . SER A 1 254 ? -9.875 -9.952 24.255 1.00 63.41 254 SER A C 1
ATOM 2011 O O . SER A 1 254 ? -10.501 -10.165 25.291 1.00 63.41 254 SER A O 1
ATOM 2013 N N . THR A 1 255 ? -8.737 -10.590 23.982 1.00 63.47 255 THR A N 1
ATOM 2014 C CA . THR A 1 255 ? -8.064 -11.476 24.942 1.00 63.47 255 THR A CA 1
ATOM 2015 C C . THR A 1 255 ? -7.233 -10.714 25.975 1.00 63.47 255 THR A C 1
ATOM 2017 O O . THR A 1 255 ? -6.798 -11.320 26.950 1.00 63.47 255 THR A O 1
ATOM 2020 N N . CYS A 1 256 ? -6.957 -9.424 25.743 1.00 66.12 256 CYS A N 1
ATOM 2021 C CA . CYS A 1 256 ? -6.164 -8.551 26.608 1.00 66.12 256 CYS A CA 1
ATOM 2022 C C . CYS A 1 256 ? -6.358 -7.084 26.184 1.00 66.12 256 CYS A C 1
ATOM 2024 O O . CYS A 1 256 ? -5.715 -6.598 25.250 1.00 66.12 256 CYS A O 1
ATOM 2026 N N . LEU A 1 257 ? -7.268 -6.385 26.856 1.00 70.69 257 LEU A N 1
ATOM 2027 C CA . LEU A 1 257 ? -7.528 -4.966 26.641 1.00 70.69 257 LEU A CA 1
ATOM 2028 C C . LEU A 1 257 ? -6.798 -4.143 27.707 1.00 70.69 257 LEU A C 1
ATOM 2030 O O . LEU A 1 257 ? -7.190 -4.186 28.867 1.00 70.69 257 LEU A O 1
ATOM 2034 N N . LEU A 1 258 ? -5.761 -3.393 27.322 1.00 68.88 258 LEU A N 1
ATOM 2035 C CA . LEU A 1 258 ? -4.983 -2.555 28.242 1.00 68.88 258 LEU A CA 1
ATOM 2036 C C . LEU A 1 258 ? -5.245 -1.078 27.941 1.00 68.88 258 LEU A C 1
ATOM 2038 O O . LEU A 1 258 ? -4.806 -0.543 26.915 1.00 68.88 258 LEU A O 1
ATOM 2042 N N . LEU A 1 259 ? -5.962 -0.408 28.838 1.00 71.06 259 LEU A N 1
ATOM 2043 C CA . LEU A 1 259 ? -6.356 0.986 28.674 1.00 71.06 259 LEU A CA 1
ATOM 2044 C C . LEU A 1 259 ? -5.887 1.800 29.876 1.00 71.06 259 LEU A C 1
ATOM 2046 O O . LEU A 1 259 ? -6.296 1.553 30.999 1.00 71.06 259 LEU A O 1
ATOM 2050 N N . SER A 1 260 ? -5.055 2.809 29.637 1.00 67.25 260 SER A N 1
ATOM 2051 C CA . SER A 1 260 ? -4.596 3.720 30.686 1.00 67.25 260 SER A CA 1
ATOM 2052 C C . SER A 1 260 ? -4.824 5.164 30.257 1.00 67.25 260 SER A C 1
ATOM 2054 O O . SER A 1 260 ? -4.501 5.526 29.120 1.00 67.25 260 SER A O 1
ATOM 2056 N N . GLY A 1 261 ? -5.411 5.979 31.139 1.00 62.34 261 GLY A N 1
ATOM 2057 C CA . GLY A 1 261 ? -5.661 7.398 30.872 1.00 62.34 261 GLY A CA 1
ATOM 2058 C C . GLY A 1 261 ? -6.726 7.661 29.804 1.00 62.34 261 GLY A C 1
ATOM 2059 O O . GLY A 1 261 ? -6.649 8.677 29.115 1.00 62.34 261 GLY A O 1
ATOM 2060 N N . VAL A 1 262 ? -7.673 6.738 29.590 1.00 68.00 262 VAL A N 1
ATOM 2061 C CA . VAL A 1 262 ? -8.618 6.816 28.466 1.00 68.00 262 VAL A CA 1
ATOM 2062 C C . VAL A 1 262 ? -9.961 7.411 28.869 1.00 68.00 262 VAL A C 1
ATOM 2064 O O . VAL A 1 262 ? -10.431 7.250 29.989 1.00 68.00 262 VAL A O 1
ATOM 2067 N N . THR A 1 263 ? -10.629 8.063 27.921 1.00 68.62 263 THR A N 1
ATOM 2068 C CA . THR A 1 263 ? -12.063 8.363 28.025 1.00 68.62 263 THR A CA 1
ATOM 2069 C C . THR A 1 263 ? -12.812 7.493 27.023 1.00 68.62 263 THR A C 1
ATOM 2071 O O . THR A 1 263 ? -12.465 7.513 25.841 1.00 68.62 263 THR A O 1
ATOM 2074 N N . ILE A 1 264 ? -13.808 6.751 27.509 1.00 74.62 264 ILE A N 1
ATOM 2075 C CA . ILE A 1 264 ? -14.720 5.894 26.749 1.00 74.62 264 ILE A CA 1
ATOM 2076 C C . ILE A 1 264 ? -16.132 6.440 26.932 1.00 74.62 264 ILE A C 1
ATOM 2078 O O . ILE A 1 264 ? -16.573 6.614 28.066 1.00 74.62 264 ILE A O 1
ATOM 2082 N N . ARG A 1 265 ? -16.836 6.715 25.835 1.00 70.44 265 ARG A N 1
ATOM 2083 C CA . ARG A 1 265 ? -18.199 7.271 25.853 1.00 70.44 265 ARG A CA 1
ATOM 2084 C C . ARG A 1 265 ? -19.099 6.574 24.838 1.00 70.44 265 ARG A C 1
ATOM 2086 O O . ARG A 1 265 ? -18.591 5.986 23.882 1.00 70.44 265 ARG A O 1
ATOM 2093 N N . ASP A 1 266 ? -20.408 6.737 25.010 1.00 73.75 266 ASP A N 1
ATOM 2094 C CA . ASP A 1 266 ? -21.480 6.238 24.129 1.00 73.75 266 ASP A CA 1
ATOM 2095 C C . ASP A 1 266 ? -21.687 4.699 24.160 1.00 73.75 266 ASP A C 1
ATOM 2097 O O . ASP A 1 266 ? -21.442 4.042 25.170 1.00 73.75 266 ASP A O 1
ATOM 2101 N N . ASN A 1 267 ? -22.228 4.111 23.088 1.00 74.12 267 ASN A N 1
ATOM 2102 C CA . ASN A 1 267 ? -22.575 2.693 22.963 1.00 74.12 267 ASN A CA 1
ATOM 2103 C C . ASN A 1 267 ? -21.348 1.825 22.629 1.00 74.12 267 ASN A C 1
ATOM 2105 O O . ASN A 1 267 ? -21.143 1.410 21.480 1.00 74.12 267 ASN A O 1
ATOM 2109 N N . VAL A 1 268 ? -20.528 1.558 23.646 1.00 76.12 268 VAL A N 1
ATOM 2110 C CA . VAL A 1 268 ? -19.329 0.713 23.552 1.00 76.12 268 VAL A CA 1
ATOM 2111 C C . VAL A 1 268 ? -19.540 -0.576 24.332 1.00 76.12 268 VAL A C 1
ATOM 2113 O O . VAL A 1 268 ? -19.854 -0.551 25.517 1.00 76.12 268 VAL A O 1
ATOM 2116 N N . GLN A 1 269 ? -19.320 -1.715 23.684 1.00 80.19 269 GLN A N 1
ATOM 2117 C CA . GLN A 1 269 ? -19.371 -3.028 24.314 1.00 80.19 269 GLN A CA 1
ATOM 2118 C C . GLN A 1 269 ? -18.001 -3.692 24.222 1.00 80.19 269 GLN A C 1
ATOM 2120 O O . GLN A 1 269 ? -17.469 -3.908 23.131 1.00 80.19 269 GLN A O 1
ATOM 2125 N N . MET A 1 270 ? -17.438 -4.025 25.377 1.00 80.62 270 MET A N 1
ATOM 2126 C CA . MET A 1 270 ? -16.139 -4.681 25.489 1.00 80.62 270 MET A CA 1
ATOM 2127 C C . MET A 1 270 ? -16.323 -6.059 26.110 1.00 80.62 270 MET A C 1
ATOM 2129 O O . MET A 1 270 ? -16.990 -6.194 27.134 1.00 80.62 270 MET A O 1
ATOM 2133 N N . TYR A 1 271 ? -15.732 -7.071 25.486 1.00 76.25 271 TYR A N 1
ATOM 2134 C CA . TYR A 1 271 ? -15.817 -8.469 25.890 1.00 76.25 271 TYR A CA 1
ATOM 2135 C C . TYR A 1 271 ? -14.413 -9.017 26.168 1.00 76.25 271 TYR A C 1
ATOM 2137 O O . TYR A 1 271 ? -13.488 -8.749 25.400 1.00 76.25 271 TYR A O 1
ATOM 2145 N N . GLY A 1 272 ? -14.270 -9.805 27.239 1.00 73.50 272 GLY A N 1
ATOM 2146 C CA . GLY A 1 272 ? -13.050 -10.565 27.541 1.00 73.50 272 GLY A CA 1
ATOM 2147 C C . GLY A 1 272 ? -12.228 -10.017 28.713 1.00 73.50 272 GLY A C 1
ATOM 2148 O O . GLY A 1 272 ? -12.798 -9.593 29.720 1.00 73.50 272 GLY A O 1
ATOM 2149 N N . ALA A 1 273 ? -10.897 -10.101 28.609 1.00 71.94 273 ALA A N 1
ATOM 2150 C CA . ALA A 1 273 ? -9.960 -9.646 29.643 1.00 71.94 273 ALA A CA 1
ATOM 2151 C C . ALA A 1 273 ? -9.680 -8.146 29.499 1.00 71.94 273 ALA A C 1
ATOM 2153 O O . ALA A 1 273 ? -9.434 -7.684 28.381 1.00 71.94 273 ALA A O 1
ATOM 2154 N N . TRP A 1 274 ? -9.657 -7.401 30.603 1.00 77.62 274 TRP A N 1
ATOM 2155 C CA . TRP A 1 274 ? -9.388 -5.963 30.575 1.00 77.62 274 TRP A CA 1
ATOM 2156 C C . TRP A 1 274 ? -8.648 -5.477 31.824 1.00 77.62 274 TRP A C 1
ATOM 2158 O O . TRP A 1 274 ? -8.952 -5.894 32.934 1.00 77.62 274 TRP A O 1
ATOM 2168 N N . GLU A 1 275 ? -7.695 -4.575 31.621 1.00 76.88 275 GLU A N 1
ATOM 2169 C CA . GLU A 1 275 ? -6.974 -3.822 32.647 1.00 76.88 275 GLU A CA 1
ATOM 2170 C C . GLU A 1 275 ? -7.139 -2.346 32.285 1.00 76.88 275 GLU A C 1
ATOM 2172 O O . GLU A 1 275 ? -6.659 -1.878 31.245 1.00 76.88 275 GLU A O 1
ATOM 2177 N N . ILE A 1 276 ? -7.933 -1.640 33.086 1.00 76.81 276 ILE A N 1
ATOM 2178 C CA . ILE A 1 276 ? -8.328 -0.260 32.827 1.00 76.81 276 ILE A CA 1
ATOM 2179 C C . ILE A 1 276 ? -7.888 0.599 34.006 1.00 76.81 276 ILE A C 1
ATOM 2181 O O . ILE A 1 276 ? -8.385 0.443 35.118 1.00 76.81 276 ILE A O 1
ATOM 2185 N N . GLU A 1 277 ? -6.995 1.548 33.751 1.00 73.50 277 GLU A N 1
ATOM 2186 C CA . GLU A 1 277 ? -6.430 2.415 34.780 1.00 73.50 277 GLU A CA 1
ATOM 2187 C C . GLU A 1 277 ? -6.639 3.900 34.468 1.00 73.50 277 GLU A C 1
ATOM 2189 O O . GLU A 1 277 ? -6.528 4.330 33.317 1.00 73.50 277 GLU A O 1
ATOM 2194 N N . ASN A 1 278 ? -6.869 4.723 35.495 1.00 71.25 278 ASN A N 1
ATOM 2195 C CA . ASN A 1 278 ? -6.907 6.189 35.385 1.00 71.25 278 ASN A CA 1
ATOM 2196 C C . ASN A 1 278 ? -7.860 6.698 34.282 1.00 71.25 278 ASN A C 1
ATOM 2198 O O . ASN A 1 278 ? -7.523 7.626 33.547 1.00 71.25 278 ASN A O 1
ATOM 2202 N N . SER A 1 279 ? -9.011 6.045 34.105 1.00 74.44 279 SER A N 1
ATOM 2203 C CA . SER A 1 279 ? -9.875 6.216 32.932 1.00 74.44 279 SER A CA 1
ATOM 2204 C C . SER A 1 279 ? -11.297 6.663 33.292 1.00 74.44 279 SER A C 1
ATOM 2206 O O . SER A 1 279 ? -11.750 6.534 34.425 1.00 74.44 279 SER A O 1
ATOM 2208 N N . MET A 1 280 ? -12.026 7.211 32.322 1.00 74.62 280 MET A N 1
ATOM 2209 C CA . MET A 1 280 ? -13.419 7.642 32.472 1.00 74.62 280 MET A CA 1
ATOM 2210 C C . MET A 1 280 ? -14.305 6.893 31.485 1.00 74.62 280 MET A C 1
ATOM 2212 O O . MET A 1 280 ? -14.098 6.985 30.277 1.00 74.62 280 MET A O 1
ATOM 2216 N N . LEU A 1 281 ? -15.296 6.173 31.995 1.00 80.25 281 LEU A N 1
ATOM 2217 C CA . LEU A 1 281 ? -16.264 5.406 31.222 1.00 80.25 281 LEU A CA 1
ATOM 2218 C C . LEU A 1 281 ? -17.645 6.036 31.422 1.00 80.25 281 LEU A C 1
ATOM 2220 O O . LEU A 1 281 ? -18.145 6.081 32.546 1.00 80.25 281 LEU A O 1
ATOM 2224 N N . SER A 1 282 ? -18.270 6.531 30.354 1.00 74.69 282 SER A N 1
ATOM 2225 C CA . SER A 1 282 ? -19.581 7.183 30.432 1.00 74.69 282 SER A CA 1
ATOM 2226 C C . SER A 1 282 ? -20.593 6.691 29.401 1.00 74.69 282 SER A C 1
ATOM 2228 O O . SER A 1 282 ? -20.224 6.077 28.409 1.00 74.69 282 SER A O 1
ATOM 2230 N N . ASP A 1 283 ? -21.871 7.010 29.613 1.00 77.12 283 ASP A N 1
ATOM 2231 C CA . ASP A 1 283 ? -23.002 6.623 28.761 1.00 77.12 283 ASP A CA 1
ATOM 2232 C C . ASP A 1 283 ? -23.216 5.097 28.732 1.00 77.12 283 ASP A C 1
ATOM 2234 O O . ASP A 1 283 ? -23.037 4.430 29.746 1.00 77.12 283 ASP A O 1
ATOM 2238 N N . LYS A 1 284 ? -23.635 4.519 27.598 1.00 76.38 284 LYS A N 1
ATOM 2239 C CA . LYS A 1 284 ? -24.004 3.097 27.461 1.00 76.38 284 LYS A CA 1
ATOM 2240 C C . LYS A 1 284 ? -22.787 2.179 27.275 1.00 76.38 284 LYS A C 1
ATOM 2242 O O . LYS A 1 284 ? -22.811 1.278 26.433 1.00 76.38 284 LYS A O 1
ATOM 2247 N N . VAL A 1 285 ? -21.729 2.405 28.050 1.00 78.62 285 VAL A N 1
ATOM 2248 C CA . VAL A 1 285 ? -20.539 1.550 28.050 1.00 78.62 285 VAL A CA 1
ATOM 2249 C C . VAL A 1 285 ? -20.838 0.275 28.827 1.00 78.62 285 VAL A C 1
ATOM 2251 O O . VAL A 1 285 ? -21.287 0.328 29.968 1.00 78.62 285 VAL A O 1
ATOM 2254 N N . VAL A 1 286 ? -20.565 -0.881 28.229 1.00 80.19 286 VAL A N 1
ATOM 2255 C CA . VAL A 1 286 ? -20.750 -2.183 28.874 1.00 80.19 286 VAL A CA 1
ATOM 2256 C C . VAL A 1 286 ? -19.447 -2.973 28.820 1.00 80.19 286 VAL A C 1
ATOM 2258 O O . VAL A 1 286 ? -19.004 -3.387 27.747 1.00 80.19 286 VAL A O 1
ATOM 2261 N N . LEU A 1 287 ? -18.858 -3.222 29.989 1.00 81.62 287 LEU A N 1
ATOM 2262 C CA . LEU A 1 287 ? -17.764 -4.171 30.184 1.00 81.62 287 LEU A CA 1
ATOM 226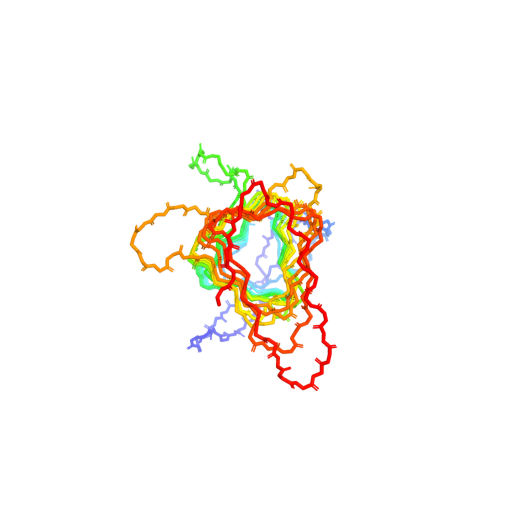3 C C . LEU A 1 287 ? -18.361 -5.542 30.502 1.00 81.62 287 LEU A C 1
ATOM 2265 O O . LEU A 1 287 ? -19.042 -5.700 31.513 1.00 81.62 287 LEU A O 1
ATOM 2269 N N . ARG A 1 288 ? -18.128 -6.544 29.653 1.00 80.62 288 ARG A N 1
ATOM 2270 C CA . ARG A 1 288 ? -18.613 -7.914 29.849 1.00 80.62 288 ARG A CA 1
ATOM 2271 C C . ARG A 1 288 ? -17.452 -8.885 29.982 1.00 80.62 288 ARG A C 1
ATOM 2273 O O . ARG A 1 288 ? -16.640 -9.046 29.075 1.00 80.62 288 ARG A O 1
ATOM 2280 N N . ASN A 1 289 ? -17.432 -9.606 31.090 1.00 75.81 289 ASN A N 1
ATOM 2281 C CA . ASN A 1 289 ? -16.587 -10.768 31.281 1.00 75.81 289 ASN A CA 1
ATOM 2282 C C . ASN A 1 289 ? -17.472 -11.963 31.652 1.00 75.81 289 ASN A C 1
ATOM 2284 O O . ASN A 1 289 ? -18.054 -12.018 32.733 1.00 75.81 289 ASN A O 1
ATOM 2288 N N . GLU A 1 290 ? -17.606 -12.912 30.727 1.00 71.06 290 GLU A N 1
ATOM 2289 C CA . GLU A 1 290 ? -18.392 -14.136 30.931 1.00 71.06 290 GLU A CA 1
ATOM 2290 C C . GLU A 1 290 ? -17.511 -15.396 31.065 1.00 71.06 290 GLU A C 1
ATOM 2292 O O . GLU A 1 290 ? -18.013 -16.512 30.952 1.00 71.06 290 GLU A O 1
ATOM 2297 N N . GLY A 1 291 ? -16.197 -15.233 31.273 1.00 67.00 291 GLY A N 1
ATOM 2298 C CA . GLY A 1 291 ? -15.214 -16.324 31.311 1.00 67.00 291 GLY A CA 1
ATOM 2299 C C . GLY A 1 291 ? -14.246 -16.225 32.494 1.00 67.00 291 GLY A C 1
ATOM 2300 O O . GLY A 1 291 ? -14.457 -15.458 33.421 1.00 67.00 291 GLY A O 1
ATOM 2301 N N . ASN A 1 292 ? -13.152 -16.993 32.464 1.00 65.06 292 ASN A N 1
ATOM 2302 C CA . ASN A 1 292 ? -12.121 -16.974 33.520 1.00 65.06 292 ASN A CA 1
ATOM 2303 C C . ASN A 1 292 ? -11.004 -15.959 33.225 1.00 65.06 292 ASN A C 1
ATOM 2305 O O . ASN A 1 292 ? -9.829 -16.256 33.439 1.00 65.06 292 ASN A O 1
ATOM 2309 N N . HIS A 1 293 ? -11.336 -14.807 32.645 1.00 69.31 293 HIS A N 1
ATOM 2310 C CA . HIS A 1 293 ? -10.317 -13.820 32.291 1.00 69.31 293 HIS A CA 1
ATOM 2311 C C . HIS A 1 293 ? -10.122 -12.825 33.433 1.00 69.31 293 HIS A C 1
ATOM 2313 O O . HIS A 1 293 ? -11.107 -12.403 34.037 1.00 69.31 293 HIS A O 1
ATOM 2319 N N . SER A 1 294 ? -8.872 -12.436 33.691 1.00 72.69 294 SER A N 1
ATOM 2320 C CA . SER A 1 294 ? -8.540 -11.391 34.661 1.00 72.69 294 SER A CA 1
ATOM 2321 C C . SER A 1 294 ? -9.170 -10.058 34.261 1.00 72.69 294 SER A C 1
ATOM 2323 O O . SER A 1 294 ? -9.203 -9.710 33.074 1.00 72.69 294 SER A O 1
ATOM 2325 N N . ILE A 1 295 ? -9.675 -9.335 35.259 1.00 78.56 295 ILE A N 1
ATOM 2326 C CA . ILE A 1 295 ? -10.276 -8.014 35.099 1.00 78.56 295 ILE A CA 1
ATOM 2327 C C . ILE A 1 295 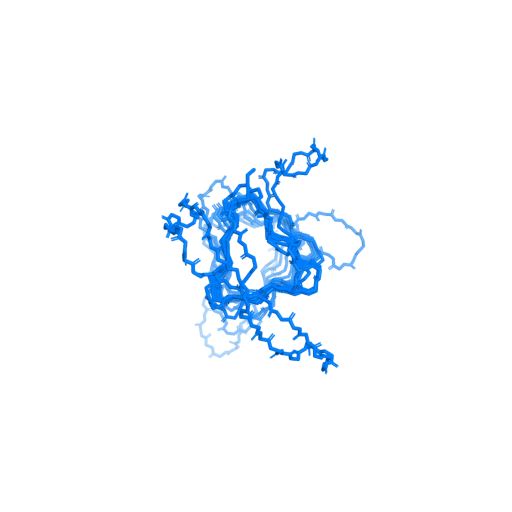? -9.765 -7.074 36.182 1.00 78.56 295 ILE A C 1
ATOM 2329 O O . ILE A 1 295 ? -9.746 -7.445 37.353 1.00 78.56 295 ILE A O 1
ATOM 2333 N N . GLU A 1 296 ? -9.372 -5.866 35.796 1.00 77.56 296 GLU A N 1
ATOM 2334 C CA . GLU A 1 296 ? -8.900 -4.827 36.711 1.00 77.56 296 GLU A CA 1
ATOM 2335 C C . GLU A 1 296 ? -9.437 -3.460 36.273 1.00 77.56 296 GLU A C 1
ATOM 2337 O O . GLU A 1 296 ? -9.335 -3.080 35.105 1.00 77.56 296 GLU A O 1
ATOM 2342 N N . LEU A 1 297 ? -10.037 -2.724 37.213 1.00 77.12 297 LEU A N 1
ATOM 2343 C CA . LEU A 1 297 ? -10.491 -1.346 37.030 1.00 77.12 297 LEU A CA 1
ATOM 2344 C C . LEU A 1 297 ? -9.912 -0.501 38.169 1.00 77.12 297 LEU A C 1
ATOM 2346 O O . LEU A 1 297 ? -10.407 -0.551 39.290 1.00 77.12 297 LEU A O 1
ATOM 2350 N N . VAL A 1 298 ? -8.857 0.261 37.890 1.00 75.44 298 VAL A N 1
ATOM 2351 C CA . VAL A 1 298 ? -8.079 0.998 38.897 1.00 75.44 298 VAL A CA 1
ATOM 2352 C C . VAL A 1 298 ? -8.204 2.499 38.652 1.00 75.44 298 VAL A C 1
ATOM 2354 O O . VAL A 1 298 ? -8.084 2.961 37.516 1.00 75.44 298 VAL A O 1
ATOM 2357 N N . ASN A 1 299 ? -8.436 3.290 39.704 1.00 74.12 299 ASN A N 1
ATOM 2358 C CA . ASN A 1 299 ? -8.510 4.761 39.639 1.00 74.12 299 ASN A CA 1
ATOM 2359 C C . ASN A 1 299 ? -9.390 5.290 38.489 1.00 74.12 299 ASN A C 1
ATOM 2361 O O . ASN A 1 299 ? -9.039 6.267 37.826 1.00 74.12 299 ASN A O 1
ATOM 2365 N N . SER A 1 300 ? -10.495 4.608 38.196 1.00 76.75 300 SER A N 1
ATOM 2366 C CA . SER A 1 300 ? -11.332 4.894 37.032 1.00 76.75 300 SER A CA 1
ATOM 2367 C C . SER A 1 300 ? -12.757 5.238 37.451 1.00 76.75 300 SER A C 1
ATOM 2369 O O . SER A 1 300 ? -13.248 4.762 38.468 1.00 76.75 300 SER A O 1
ATOM 2371 N N . SER A 1 301 ? -13.425 6.077 36.661 1.00 77.44 301 SER A N 1
ATOM 2372 C CA . SER A 1 301 ? -14.789 6.548 36.922 1.00 77.44 301 SER A CA 1
ATOM 2373 C C . SER A 1 301 ? -15.789 5.913 35.959 1.00 77.44 301 SER A C 1
ATOM 2375 O O . SER A 1 301 ? -15.495 5.737 34.776 1.00 77.44 301 SER A O 1
ATOM 2377 N N . LEU A 1 302 ? -16.976 5.590 36.470 1.00 77.12 302 LEU A N 1
ATOM 2378 C CA . LEU A 1 302 ? -18.104 5.034 35.724 1.00 77.12 302 LEU A CA 1
ATOM 2379 C C . LEU A 1 302 ? -19.304 5.977 35.869 1.00 77.12 302 LEU A C 1
ATOM 2381 O O . LEU A 1 302 ? -19.669 6.340 36.984 1.00 77.12 302 LEU A O 1
ATOM 2385 N N . SER A 1 303 ? -19.923 6.381 34.758 1.00 77.44 303 SER A N 1
ATOM 2386 C CA . SER A 1 303 ? -21.193 7.122 34.803 1.00 77.44 303 SER A CA 1
ATOM 2387 C C . SER A 1 303 ? -22.372 6.212 35.156 1.00 77.44 303 SER A C 1
ATOM 2389 O O . SER A 1 303 ? -22.280 4.999 34.985 1.00 77.44 303 SER A O 1
ATOM 2391 N N . GLU A 1 304 ? -23.517 6.806 35.498 1.00 68.12 304 GLU A N 1
ATOM 2392 C CA . GLU A 1 304 ? -24.760 6.104 35.867 1.00 68.12 304 GLU A CA 1
ATOM 2393 C C . GLU A 1 304 ? -25.245 5.048 34.851 1.00 68.12 304 GLU A C 1
ATOM 2395 O O . GLU A 1 304 ? -25.882 4.068 35.229 1.00 68.12 304 GLU A O 1
ATOM 2400 N N . LEU A 1 305 ? -24.947 5.223 33.558 1.00 70.44 305 LEU A N 1
ATOM 2401 C CA . LEU A 1 305 ? -25.381 4.307 32.496 1.00 70.44 305 LEU A CA 1
ATOM 2402 C C . LEU A 1 305 ? -24.340 3.234 32.145 1.00 70.44 305 LEU A C 1
ATOM 2404 O O . LEU A 1 305 ? -24.656 2.313 31.382 1.00 70.44 305 LEU A O 1
ATOM 2408 N N . ALA A 1 306 ? -23.124 3.342 32.690 1.00 76.94 306 ALA A N 1
ATOM 2409 C CA . ALA A 1 306 ? -22.054 2.396 32.426 1.00 76.94 306 ALA A CA 1
ATOM 2410 C C . ALA A 1 306 ? -22.261 1.127 33.262 1.00 76.94 306 ALA A C 1
ATOM 2412 O O . ALA A 1 306 ? -22.668 1.179 34.421 1.00 76.94 306 ALA A O 1
ATOM 2413 N N . GLN A 1 307 ? -21.985 -0.032 32.672 1.00 78.50 307 GLN A N 1
ATOM 2414 C CA . GLN A 1 307 ? -22.249 -1.329 33.288 1.00 78.50 307 GLN A CA 1
ATOM 2415 C C . GLN A 1 307 ? -21.004 -2.206 33.275 1.00 78.50 307 GLN A C 1
ATOM 2417 O O . GLN A 1 307 ? -20.318 -2.324 32.260 1.00 78.50 307 GLN A O 1
ATOM 2422 N N . VAL A 1 308 ? -20.776 -2.894 34.392 1.00 80.75 308 VAL A N 1
ATOM 2423 C CA . VAL A 1 308 ? -19.806 -3.984 34.500 1.00 80.75 308 VAL A CA 1
ATOM 2424 C C . VAL A 1 308 ? -20.575 -5.269 34.768 1.00 80.75 308 VAL A C 1
ATOM 2426 O O . VAL A 1 308 ? -21.282 -5.391 35.763 1.00 80.75 308 VAL A O 1
ATOM 2429 N N . ILE A 1 309 ? -20.455 -6.231 33.859 1.00 79.00 309 ILE A N 1
ATOM 2430 C CA . ILE A 1 309 ? -21.094 -7.540 33.952 1.00 79.00 309 ILE A CA 1
ATOM 2431 C C . ILE A 1 309 ? -19.978 -8.574 34.004 1.00 79.00 309 ILE A C 1
ATOM 2433 O O . ILE A 1 309 ? -19.417 -8.945 32.974 1.00 79.00 309 ILE A O 1
ATOM 2437 N N . ALA A 1 310 ? -19.666 -9.040 35.207 1.00 74.25 310 ALA A N 1
ATOM 2438 C CA . ALA A 1 310 ? -18.722 -10.122 35.439 1.00 74.25 310 ALA A CA 1
ATOM 2439 C C . ALA A 1 310 ? -19.488 -11.351 35.944 1.00 74.25 310 ALA A C 1
ATOM 2441 O O . ALA A 1 310 ? -20.185 -11.277 36.955 1.00 74.25 310 ALA A O 1
ATOM 2442 N N . LYS A 1 311 ? -19.387 -12.481 35.239 1.00 66.50 311 LYS A N 1
ATOM 2443 C CA . LYS A 1 311 ? -19.925 -13.763 35.711 1.00 66.50 311 LYS A CA 1
ATOM 2444 C C . LYS A 1 311 ? -18.786 -14.571 36.330 1.00 66.50 311 LYS A C 1
ATOM 2446 O O . LYS A 1 311 ? -17.992 -15.133 35.577 1.00 66.50 311 LYS A O 1
ATOM 2451 N N . PRO A 1 312 ? -18.695 -14.665 37.668 1.00 55.53 312 PRO A N 1
ATOM 2452 C CA . PRO A 1 312 ? -17.718 -15.540 38.290 1.00 55.53 312 PRO A CA 1
ATOM 2453 C C . PRO A 1 312 ? -18.038 -16.987 37.923 1.00 55.53 312 PRO A C 1
ATOM 2455 O O . PRO A 1 312 ? -19.175 -17.451 38.046 1.00 55.53 312 PRO A O 1
ATOM 2458 N N . ASN A 1 313 ? -17.025 -17.724 37.487 1.00 48.97 313 ASN A N 1
ATOM 2459 C CA . ASN A 1 313 ? -17.142 -19.166 37.375 1.00 48.97 313 ASN A CA 1
ATOM 2460 C C . ASN A 1 313 ? -17.024 -19.740 38.790 1.00 48.97 313 ASN A C 1
ATOM 2462 O O . ASN A 1 313 ? -16.057 -19.465 39.496 1.00 48.97 313 ASN A O 1
ATOM 2466 N N . HIS A 1 314 ? -18.021 -20.520 39.210 1.00 47.22 314 HIS A N 1
ATOM 2467 C CA . HIS A 1 314 ? -18.255 -20.998 40.582 1.00 47.22 314 HIS A CA 1
ATOM 2468 C C . HIS A 1 314 ? -17.136 -21.853 41.231 1.00 47.22 314 HIS A C 1
ATOM 2470 O O . HIS A 1 314 ? -17.402 -22.542 42.216 1.00 47.22 314 HIS A O 1
ATOM 2476 N N . SER A 1 315 ? -15.902 -21.868 40.720 1.00 43.22 315 SER A N 1
ATOM 2477 C CA . SER A 1 315 ? -14.881 -22.829 41.144 1.00 43.22 315 SER A CA 1
ATOM 2478 C C . SER A 1 315 ? -13.718 -22.302 41.978 1.00 43.22 315 SER A C 1
ATOM 2480 O O . SER A 1 315 ? -13.151 -23.129 42.682 1.00 43.22 315 SER A O 1
ATOM 2482 N N . LEU A 1 316 ? -13.342 -21.022 41.979 1.00 36.41 316 LEU A N 1
ATOM 2483 C CA . LEU A 1 316 ? -12.188 -20.561 42.767 1.00 36.41 316 LEU A CA 1
ATOM 2484 C C . LEU A 1 316 ? -12.379 -19.112 43.238 1.00 36.41 316 LEU A C 1
ATOM 2486 O O . LEU A 1 316 ? -12.963 -18.296 42.540 1.00 36.41 316 LEU A O 1
ATOM 2490 N N . TYR A 1 317 ? -11.937 -18.860 44.468 1.00 45.62 317 TYR A N 1
ATOM 2491 C CA . TYR A 1 317 ? -11.937 -17.578 45.164 1.00 45.62 317 TYR A CA 1
ATOM 2492 C C . TYR A 1 317 ? -11.324 -16.463 44.310 1.00 45.62 317 TYR A C 1
ATOM 2494 O O . TYR A 1 317 ? -10.108 -16.439 44.192 1.00 45.62 317 TYR A O 1
ATOM 2502 N N . ASP A 1 318 ? -12.127 -15.525 43.811 1.00 41.28 318 ASP A N 1
ATOM 2503 C CA . ASP A 1 318 ? -11.626 -14.242 43.311 1.00 41.28 318 ASP A CA 1
ATOM 2504 C C . ASP A 1 318 ? -12.499 -13.118 43.878 1.00 41.28 318 ASP A C 1
ATOM 2506 O O . ASP A 1 318 ? -13.726 -13.105 43.744 1.00 41.28 318 ASP A O 1
ATOM 2510 N N . THR A 1 319 ? -11.853 -12.222 44.616 1.00 35.91 319 THR A N 1
ATOM 2511 C CA . THR A 1 319 ? -12.453 -11.048 45.245 1.00 35.91 319 THR A CA 1
ATOM 2512 C C . THR A 1 319 ? -12.840 -10.053 44.151 1.00 35.91 319 THR A C 1
ATOM 2514 O O . THR A 1 319 ? -11.982 -9.598 43.403 1.00 35.91 319 THR A O 1
ATOM 2517 N N . LEU A 1 320 ? -14.122 -9.699 44.055 1.00 40.22 320 LEU A N 1
ATOM 2518 C CA . LEU A 1 320 ? -14.576 -8.562 43.255 1.00 40.22 320 LEU A CA 1
ATOM 2519 C C . LEU A 1 320 ? -14.421 -7.296 44.117 1.00 40.22 320 LEU A C 1
ATOM 2521 O O . LEU A 1 320 ? -15.326 -6.963 44.880 1.00 40.22 320 LEU A O 1
ATOM 2525 N N . GLU A 1 321 ? -13.268 -6.625 44.062 1.00 36.41 321 GLU A N 1
ATOM 2526 C CA . GLU A 1 321 ? -13.116 -5.285 44.650 1.00 36.41 321 GLU A CA 1
ATOM 2527 C C . GLU A 1 321 ? -13.654 -4.241 43.662 1.00 36.41 321 GLU A C 1
ATOM 2529 O O . GLU A 1 321 ? -13.021 -3.901 42.668 1.00 36.41 321 GLU A O 1
ATOM 2534 N N . LEU A 1 322 ? -14.872 -3.765 43.927 1.00 42.72 322 LEU A N 1
ATOM 2535 C CA . LEU A 1 322 ? -15.451 -2.575 43.308 1.00 42.72 322 LEU A CA 1
ATOM 2536 C C . LEU A 1 322 ? -15.303 -1.417 44.306 1.00 42.72 322 LEU A C 1
ATOM 2538 O O . LEU A 1 322 ? -16.155 -1.246 45.177 1.00 42.72 322 LEU A O 1
ATOM 2542 N N . GLU A 1 323 ? -14.233 -0.625 44.211 1.00 35.72 323 GLU A N 1
ATOM 2543 C CA . GLU A 1 323 ? -14.194 0.687 44.872 1.00 35.72 323 GLU A CA 1
ATOM 2544 C C . GLU A 1 323 ? -15.021 1.672 44.039 1.00 35.72 323 GLU A C 1
ATOM 2546 O O . GLU A 1 323 ? -14.579 2.205 43.023 1.00 35.72 323 GLU A O 1
ATOM 2551 N N . MET A 1 324 ? -16.273 1.867 44.451 1.00 41.50 324 MET A N 1
ATOM 2552 C CA . MET A 1 324 ? -17.175 2.860 43.876 1.00 41.50 324 MET A CA 1
ATOM 2553 C C . MET A 1 324 ? -17.179 4.108 44.765 1.00 41.50 324 MET A C 1
ATOM 2555 O O . MET A 1 324 ? -17.815 4.105 45.818 1.00 41.50 324 MET A O 1
ATOM 2559 N N . GLU A 1 325 ? -16.549 5.203 44.335 1.00 35.97 325 GLU A N 1
ATOM 2560 C CA . GLU A 1 325 ? -16.997 6.542 44.748 1.00 35.97 325 GLU A CA 1
ATOM 2561 C C . GLU A 1 325 ? -18.201 6.910 43.873 1.00 35.97 325 GLU A C 1
ATOM 2563 O O . GLU A 1 325 ? -18.089 7.573 42.844 1.00 35.97 325 GLU A O 1
ATOM 2568 N N . ALA A 1 326 ? -19.365 6.378 44.245 1.00 38.09 326 ALA A N 1
ATOM 2569 C CA . ALA A 1 326 ? -20.642 6.788 43.685 1.00 38.09 326 ALA A CA 1
ATOM 2570 C C . ALA A 1 326 ? -21.240 7.859 44.599 1.00 38.09 326 ALA A C 1
ATOM 2572 O O . ALA A 1 326 ? -21.498 7.589 45.772 1.00 38.09 326 ALA A O 1
ATOM 2573 N N . ASP A 1 327 ? -21.492 9.053 44.065 1.00 38.72 327 ASP A N 1
ATOM 2574 C CA . ASP A 1 327 ? -22.220 10.080 44.812 1.00 38.72 327 ASP A CA 1
ATOM 2575 C C . ASP A 1 327 ? -23.706 9.720 45.015 1.00 38.72 327 ASP A C 1
ATOM 2577 O O . ASP A 1 327 ? -24.337 10.324 45.876 1.00 38.72 327 ASP A O 1
ATOM 2581 N N . GLU A 1 328 ? -24.276 8.706 44.340 1.00 35.84 328 GLU A N 1
ATOM 2582 C CA . GLU A 1 328 ? -25.628 8.198 44.639 1.00 35.84 328 GLU A CA 1
ATOM 2583 C C . GLU A 1 328 ? -25.783 6.670 44.425 1.00 35.84 328 GLU A C 1
ATOM 2585 O O . GLU A 1 328 ? -25.176 6.058 43.549 1.00 35.84 328 GLU A O 1
ATOM 2590 N N . ILE A 1 329 ? -26.598 6.058 45.294 1.00 33.94 329 ILE A N 1
ATOM 2591 C CA . ILE A 1 329 ? -26.801 4.615 45.543 1.00 33.94 329 ILE A CA 1
ATOM 2592 C C . ILE A 1 329 ? -27.520 3.915 44.384 1.00 33.94 329 ILE A C 1
ATOM 2594 O O . ILE A 1 329 ? -28.655 4.297 44.105 1.00 33.94 329 ILE A O 1
ATOM 2598 N N . HIS A 1 330 ? -26.994 2.799 43.857 1.00 35.94 330 HIS A N 1
ATOM 2599 C CA . HIS A 1 330 ? -27.785 1.806 43.103 1.00 35.94 330 HIS A CA 1
ATOM 2600 C C . HIS A 1 330 ? -27.569 0.367 43.610 1.00 35.94 330 HIS A C 1
ATOM 2602 O O . HIS A 1 330 ? -26.445 -0.066 43.861 1.00 35.94 330 HIS A O 1
ATOM 2608 N N . GLU A 1 331 ? -28.681 -0.357 43.785 1.00 28.94 331 GLU A N 1
ATOM 2609 C CA . GLU A 1 331 ? -28.745 -1.753 44.234 1.00 28.94 331 GLU A CA 1
ATOM 2610 C C . GLU A 1 331 ? -28.325 -2.721 43.117 1.00 28.94 331 GLU A C 1
ATOM 2612 O O . GLU A 1 331 ? -28.798 -2.635 41.984 1.00 28.94 331 GLU A O 1
ATOM 2617 N N . ILE A 1 332 ? -27.454 -3.672 43.464 1.00 30.33 332 ILE A N 1
ATOM 2618 C CA . ILE A 1 332 ? -27.040 -4.787 42.607 1.00 30.33 332 ILE A CA 1
ATOM 2619 C C . ILE A 1 332 ? -28.096 -5.897 42.736 1.00 30.33 332 ILE A C 1
ATOM 2621 O O . ILE A 1 332 ? -28.319 -6.395 43.842 1.00 30.33 332 ILE A O 1
ATOM 2625 N N . HIS A 1 333 ? -28.721 -6.296 41.624 1.00 31.09 333 HIS A N 1
ATOM 2626 C CA . HIS A 1 333 ? -29.565 -7.495 41.535 1.00 31.09 333 HIS A CA 1
ATOM 2627 C C . HIS A 1 333 ? -28.904 -8.598 40.716 1.00 31.09 333 HIS A C 1
ATOM 2629 O O . HIS A 1 333 ? -28.409 -8.292 39.607 1.00 31.09 333 HIS A O 1
#

Sequence (333 aa):
MKKYVLTENRKVMDDKYGNKRTLIQVQAIKNFKTSSGSSVSAGQLGGWIERESNLSQRWNAWLDEESYAFDGSLIAENAYVEKSSLFDSVCIRGDSYIYESKLFDSTIVTGQSEVEKSQLYGQTVLGGYCSVVQSNLTNVQVKTGSDFEDKKSWNSYHFEDTFLKTEGFMIEVRDNLTCKDVHLSGRRILFEAKANLECVTGENIRDFIVKQETEMYCVKLKKDASVMSLVKPDKTVLVGVLSEPEDKGIVIDSTCLLLSGVTIRDNVQMYGAWEIENSMLSDKVVLRNEGNHSIELVNSSLSELAQVIAKPNHSLYDTLELEMEADEIHEIH

Foldseek 3Di:
DFQKDWDPDWDWDADPVRDIAIWTKIFGQAWDAALVRDIHHHRAIFDTERDPQQEDRPAQFGHHNLEYTYDLHHTDHREYHYNEYHDDNEYEEASEYHEVEYEDDQAYAYAHEYAYCEYEDANYYHYHYYYHYQAYWHNFYFDAQPPDPPRPGDQEGEGECTEGEHPDAEDEGQTEYEYACYEDAHAEYEYQYEYEYHLYEYDNYQEYEYAAHYEYKQYHHDDNYEYDYPYDLAGEHYEYDDDDDPDIAAEAEHQEYEAESYEYDDRYEYEHAYAYYSYEYEDQAEYDYPDPHHYHHYNYYYYPNYYYHHDDDPDDDDDDDDPDPDPDDDDDD

Secondary structure (DSSP, 8-state):
--SEEEEEEEEEEE-TTS-EEEEEEEEESS-EE-TTSPEEPTT-EEEEESSGGGB-SSTT-EE-TT-EE-TT-EE-TT-EEES-EE-SS-EE-TT-EEES-EE-SEEEE-SS-EEES-EEESEEEE-SS-EEESEEEES-EE--TTSSS--S---EEEEES-EEEESSSEEEE-SEEEEES-EEEEEEEEE-S-EEEES-EEEEEEEEEESS-EEEES-EEESS-EEEE---TTS--EE-----SS---EEEEEEEEEEES-EEESSEEEEEEEEEES-EE-SS-EEEE-SS--EEEES-EE-TT-EEEE---TTS----------SS-----

Organism: NCBI:txid1508404

Radius of gyration: 25.59 Å; chains: 1; bounding box: 57×44×75 Å

pLDDT: mean 74.88, std 18.74, range [28.94, 98.69]